Protein 4PYT (pdb70)

Radius of gyration: 19.48 Å; Cα contacts (8 Å, |Δi|>4): 728; chains: 1; bounding box: 51×44×42 Å

Nearest PDB structures (foldseek):
  4pyt-assembly1_A  TM=1.003E+00  e=2.488E-69  unidentified
  1hsk-assembly1_A  TM=9.573E-01  e=1.046E-37  Staphylococcus aureus
  3tx1-assembly1_A  TM=9.695E-01  e=3.949E-35  Listeria monocytogenes
  5jzx-assembly3_E  TM=8.711E-01  e=4.398E-26  Mycobacterium tuberculosis H37Rv
  5jzx-assembly1_C  TM=8.726E-01  e=4.331E-25  Mycobacterium tuberculosis H37Rv

InterPro domains:
  IPR003170 UDP-N-acetylenolpyruvoylglucosamine reductase [MF_00037] (1-303)
  IPR003170 UDP-N-acetylenolpyruvoylglucosamine reductase [PTHR21071] (9-299)
  IPR003170 UDP-N-acetylenolpyruvoylglucosamine reductase [TIGR00179] (22-300)
  IPR006094 FAD linked oxidase, N-terminal [PF01565] (35-164)
  IPR011601 UDP-N-acetylenolpyruvoylglucosamine reductase, C-terminal [PF02873] (200-299)
  IPR016166 FAD-binding domain, PCMH-type [PS51387] (29-196)
  IPR016167 FAD-binding, type PCMH, subdomain 1 [G3DSA:3.30.43.10] (1-88)
  IPR016169 FAD-binding, type PCMH, subdomain 2 [G3DSA:3.30.465.10] (89-216)
  IPR036318 FAD-binding, type PCMH-like superfamily [SSF56176] (7-193)
  IPR036635 UDP-N-acetylenolpyruvoylglucosamine reductase, C-terminal domain superfamily [G3DSA:3.90.78.10] (217-303)
  IPR036635 UDP-N-acetylenolpyruvoylglucosamine reductase, C-terminal domain superfamily [SSF56194] (197-301)

Organism: Bacillus licheniformis (strain ATCC 14580 / DSM 13 / JCM 2505 / CCUG 7422 / NBRC 12200 / NCIMB 9375 / NCTC 10341 / NRRL NRS-1264 / Gibson 46) (NCBI:txid279010)

Sequence (302 aa):
MDKVIQELKDLQVGKVLENEPLANHTTIKIGGPADCLVIPKDIQAVRDTMEVVKNHGVQWRAIGRGSNLLVLDEGIRGVVIKLGAGLDHMEIDGEQVTVGGGYSVVRLSTGISKKGLSGLEFASGIPGSVGGAVYMNAGAHGSDISRILVKALILFEDGTMEWLTNEEMEFSYRTSILQNKRPGICLEAVLQLEQKERDAIVAQMQKNKDYRKETQPVSNPCAGSIFRNPLPDHAGRLVEQAGLKGHRIGGAKVSEMHGNFIVNAGGATAKDVLDLIAFIQKTIKEKYDIDMHTEVEIVGEK

CATH classification: 3.30.43.10 (+2 more: 3.30.465.10, 3.90.78.10)

Foldseek 3Di:
DVVLLVQLVVVCQDDWDAFCFCLVQALLSAAGGERIEDEGLADVSVLSSLVSCLVVVWDEEEFARNQQELYAHHHAYDYYYYYAPSQADWDDDPQKIKGWQRHFLLVCLQVCLQVQWADSLQRNPPGTGNFVQLAQQDGGPPHGQLVWWQWFWWQASVSDIDIAGSVRQVDDHRHTCCVDVGNTTTTMTMTGTHHDDRVVSNVSSVVNVVVCVQAHDDPFGWHPFWWDAPPPHGQFVLQVVLVQAQPFFDQWGRHNRTNRIITRNDPDHSVRVVVVVVVSQVSSCVPPVDRIDTPRDYDHDD

Structure (mmCIF, N/CA/C/O backbone):
data_4PYT
#
_entry.id   4PYT
#
_cell.length_a   106.786
_cell.length_b   106.786
_cell.length_c   201.085
_cell.angle_alpha   90.000
_cell.angle_beta   90.000
_cell.angle_gamma   120.000
#
_symmetry.space_group_name_H-M   'H 3 2'
#
loop_
_entity.id
_entity.type
_entity.pdbx_description
1 polymer 'UDP-N-acetylenolpyruvoylglucosamine reductase'
2 non-polymer 'FLAVIN-ADENINE DINUCLEOTIDE'
3 non-polymer 'MAGNESIUM ION'
4 non-polymer 'CHLORIDE ION'
5 water water
#
loop_
_atom_site.group_PDB
_atom_site.id
_atom_site.type_symbol
_atom_site.label_atom_id
_atom_site.label_alt_id
_atom_site.label_comp_id
_atom_site.label_asym_id
_atom_site.label_entity_id
_atom_site.label_seq_id
_atom_site.pdbx_PDB_ins_code
_atom_site.Cartn_x
_atom_site.Cartn_y
_atom_site.Cartn_z
_atom_site.occupancy
_atom_site.B_iso_or_equiv
_atom_site.auth_seq_id
_atom_site.auth_comp_id
_atom_site.auth_asym_id
_atom_site.auth_atom_id
_atom_site.pdbx_PDB_model_num
ATOM 1 N N . MET A 1 1 ? 9.086 37.221 62.817 1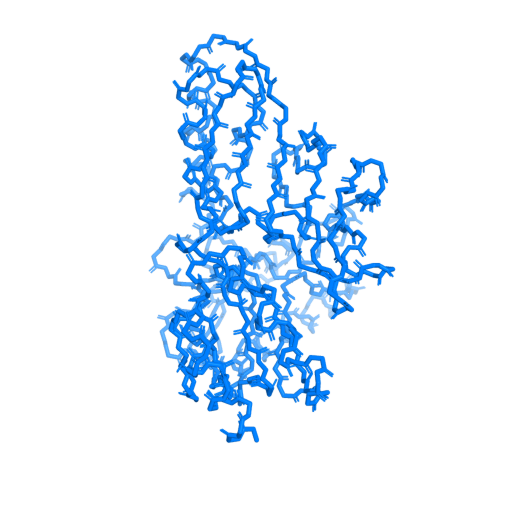.00 62.78 1 MET A N 1
ATOM 2 C CA . MET A 1 1 ? 9.001 38.454 63.586 1.00 61.93 1 MET A CA 1
ATOM 3 C C . MET A 1 1 ? 8.370 39.563 62.758 1.00 64.34 1 MET A C 1
ATOM 4 O O . MET A 1 1 ? 8.044 40.629 63.277 1.00 62.03 1 MET A O 1
ATOM 9 N N . ASP A 1 2 ? 8.205 39.298 61.467 1.00 67.55 2 ASP A N 1
ATOM 10 C CA . ASP A 1 2 ? 7.661 40.273 60.522 1.00 67.26 2 ASP A CA 1
ATOM 11 C C . ASP A 1 2 ? 6.362 40.920 61.010 1.00 63.19 2 ASP A C 1
ATOM 12 O O . ASP A 1 2 ? 6.167 42.126 60.858 1.00 65.33 2 ASP A O 1
ATOM 17 N N . LYS A 1 3 ? 5.492 40.118 61.614 1.00 57.48 3 LYS A N 1
ATOM 18 C CA . LYS A 1 3 ? 4.194 40.604 62.069 1.00 63.25 3 LYS A CA 1
ATOM 19 C C . LYS A 1 3 ? 4.279 41.352 63.394 1.00 63.93 3 LYS A C 1
ATOM 20 O O . LYS A 1 3 ? 3.539 42.317 63.613 1.00 62.62 3 LYS A O 1
ATOM 26 N N . VAL A 1 4 ? 5.166 40.894 64.277 1.00 58.05 4 VAL A N 1
ATOM 27 C CA . VAL A 1 4 ? 5.462 41.627 65.506 1.00 59.57 4 VAL A CA 1
ATOM 28 C C . VAL A 1 4 ? 5.869 43.043 65.131 1.00 57.10 4 VAL A C 1
ATOM 29 O O . VAL A 1 4 ? 5.319 44.021 65.647 1.00 55.18 4 VAL A O 1
ATOM 33 N N . ILE A 1 5 ? 6.825 43.143 64.214 1.00 54.77 5 ILE A N 1
ATOM 34 C CA . ILE A 1 5 ? 7.305 44.434 63.745 1.00 53.51 5 ILE A CA 1
ATOM 35 C C . ILE A 1 5 ? 6.157 45.258 63.168 1.00 57.68 5 ILE A C 1
ATOM 36 O O . ILE A 1 5 ? 6.068 46.468 63.393 1.00 56.73 5 ILE A O 1
ATOM 41 N N . GLN A 1 6 ? 5.256 44.596 62.453 1.00 57.71 6 GLN A N 1
ATOM 42 C CA . GLN A 1 6 ? 4.151 45.312 61.833 1.00 59.10 6 GLN A CA 1
ATOM 43 C C . GLN A 1 6 ? 3.187 45.887 62.867 1.00 55.30 6 GLN A C 1
ATOM 44 O O . GLN A 1 6 ? 2.883 47.079 62.834 1.00 56.27 6 GLN A O 1
ATOM 50 N N . GLU A 1 7 ? 2.723 45.045 63.788 1.00 58.09 7 GLU A N 1
ATOM 51 C CA . GLU A 1 7 ? 1.824 45.490 64.856 1.00 58.47 7 GLU A CA 1
ATOM 52 C C . GLU A 1 7 ? 2.405 46.651 65.660 1.00 53.78 7 GLU A C 1
ATOM 53 O O . GLU A 1 7 ? 1.682 47.572 66.038 1.00 52.98 7 GLU A O 1
ATOM 59 N N . LEU A 1 8 ? 3.710 46.598 65.920 1.00 51.32 8 LEU A N 1
ATOM 60 C CA . LEU A 1 8 ? 4.393 47.656 66.654 1.00 50.81 8 LEU A CA 1
ATOM 61 C C . LEU A 1 8 ? 4.338 48.957 65.870 1.00 53.81 8 LEU A C 1
ATOM 62 O O . LEU A 1 8 ? 4.142 50.036 66.441 1.00 49.45 8 LEU A O 1
ATOM 67 N N . LYS A 1 9 ? 4.512 48.853 64.556 1.00 52.88 9 LYS A N 1
ATOM 68 C CA . LYS A 1 9 ? 4.436 50.027 63.695 1.00 53.12 9 LYS A CA 1
ATOM 69 C C . LYS A 1 9 ? 3.018 50.588 63.671 1.00 52.79 9 LYS A C 1
ATOM 70 O O . LYS A 1 9 ? 2.818 51.804 63.666 1.00 49.40 9 LYS A O 1
ATOM 76 N N . ASP A 1 10 ? 2.038 49.690 63.680 1.00 52.82 10 ASP A N 1
ATOM 77 C CA . ASP A 1 10 ? 0.636 50.085 63.636 1.00 51.53 10 ASP A CA 1
ATOM 78 C C . ASP A 1 10 ? 0.221 50.792 64.919 1.00 54.01 10 ASP A C 1
ATOM 79 O O . ASP A 1 10 ? -0.625 51.687 64.901 1.00 51.09 10 ASP A O 1
ATOM 84 N N . LEU A 1 11 ? 0.827 50.382 66.030 1.00 50.15 11 LEU A N 1
ATOM 85 C CA . LEU A 1 11 ? 0.513 50.939 67.341 1.00 46.48 11 LEU A CA 1
ATOM 86 C C . LEU A 1 11 ? 1.172 52.296 67.583 1.00 46.24 11 LEU A C 1
ATOM 87 O O . LEU A 1 11 ? 0.908 52.944 68.599 1.00 46.64 11 LEU A O 1
ATOM 92 N N . GLN A 1 12 ? 2.012 52.722 66.644 1.00 44.93 12 GLN A N 1
ATOM 93 C CA . GLN A 1 12 ? 2.758 53.968 66.767 1.00 43.88 12 GLN A CA 1
ATOM 94 C C . GLN A 1 12 ? 3.506 54.094 68.102 1.00 44.99 12 GLN A C 1
ATOM 95 O O . GLN A 1 12 ? 3.463 55.135 68.753 1.00 40.90 12 GLN A O 1
ATOM 101 N N . VAL A 1 13 ? 4.212 53.034 68.487 1.00 43.21 13 VAL A N 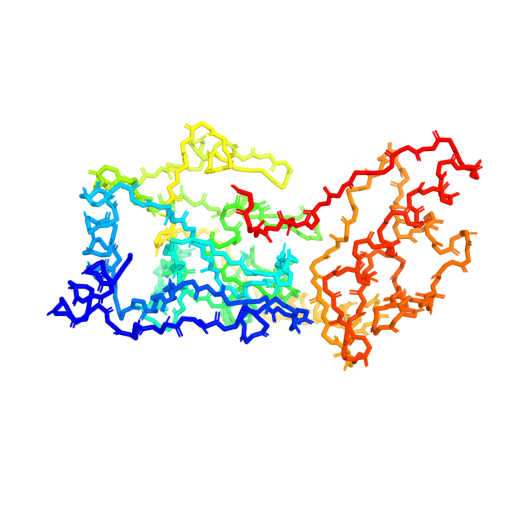1
ATOM 102 C CA . VAL A 1 13 ? 4.912 52.990 69.772 1.00 41.31 13 VAL A CA 1
ATOM 103 C C . VAL A 1 13 ? 6.096 53.966 69.859 1.00 37.75 13 VAL A C 1
ATOM 104 O O . VAL A 1 13 ? 6.590 54.263 70.945 1.00 37.82 13 VAL A O 1
ATOM 108 N N . GLY A 1 14 ? 6.516 54.484 68.708 1.00 41.56 14 GLY A N 1
ATOM 109 C CA . GLY A 1 14 ? 7.706 55.311 68.601 1.00 38.31 14 GLY A CA 1
ATOM 110 C C . GLY A 1 14 ? 8.535 54.756 67.454 1.00 45.29 14 GLY A C 1
ATOM 111 O O . GLY A 1 14 ? 7.976 54.216 66.499 1.00 49.79 14 GLY A O 1
ATOM 112 N N . LYS A 1 15 ? 9.855 54.856 67.536 1.00 38.13 15 LYS A N 1
ATOM 113 C CA . LYS A 1 15 ? 10.695 54.246 66.499 1.00 43.98 15 LYS A CA 1
ATOM 114 C C . LYS A 1 15 ? 10.653 52.719 66.537 1.00 47.00 15 LYS A C 1
ATOM 115 O O . LYS A 1 15 ? 10.727 52.112 67.617 1.00 44.87 15 LYS A O 1
ATOM 121 N N . VAL A 1 16 ? 10.541 52.095 65.366 1.00 46.42 16 VAL A N 1
ATOM 122 C CA . VAL A 1 16 ? 10.564 50.640 65.279 1.00 45.24 16 VAL A CA 1
ATOM 123 C C . VAL A 1 16 ? 11.641 50.214 64.279 1.00 51.81 16 VAL A C 1
ATOM 124 O O . VAL A 1 16 ? 11.377 50.100 63.084 1.00 51.69 16 VAL A O 1
ATOM 128 N N . LEU A 1 17 ? 12.853 49.978 64.783 1.00 50.18 17 LEU A N 1
ATOM 129 C CA . LEU A 1 17 ? 14.031 49.780 63.936 1.00 47.65 17 LEU A CA 1
ATOM 130 C C . LEU A 1 17 ? 14.354 48.307 63.707 1.00 50.06 17 LEU A C 1
ATOM 131 O O . LEU A 1 17 ? 14.692 47.581 64.644 1.00 46.91 17 LEU A O 1
ATOM 136 N N . GLU A 1 18 ? 14.265 47.878 62.450 1.00 48.46 18 GLU A N 1
ATOM 137 C CA . GLU A 1 18 ? 14.537 46.492 62.092 1.00 51.10 18 GLU A CA 1
ATOM 138 C C . GLU A 1 18 ? 16.031 46.270 61.844 1.00 47.68 18 GLU A C 1
ATOM 139 O O . GLU A 1 18 ? 16.728 47.169 61.350 1.00 41.61 18 GLU A O 1
ATOM 145 N N . ASN A 1 19 ? 16.512 45.083 62.219 1.00 50.29 19 ASN A N 1
ATOM 146 C CA . ASN A 1 19 ? 17.934 44.724 62.117 1.00 47.40 19 ASN A CA 1
ATOM 147 C C . ASN A 1 19 ? 18.869 45.840 62.553 1.00 50.79 19 ASN A C 1
ATOM 148 O O . ASN A 1 19 ? 19.790 46.220 61.826 1.00 49.07 19 ASN A O 1
ATOM 153 N N . GLU A 1 20 ? 18.621 46.366 63.745 1.00 43.57 20 GLU A N 1
ATOM 154 C CA . GLU A 1 20 ? 19.355 47.518 64.218 1.00 47.50 20 GLU A CA 1
A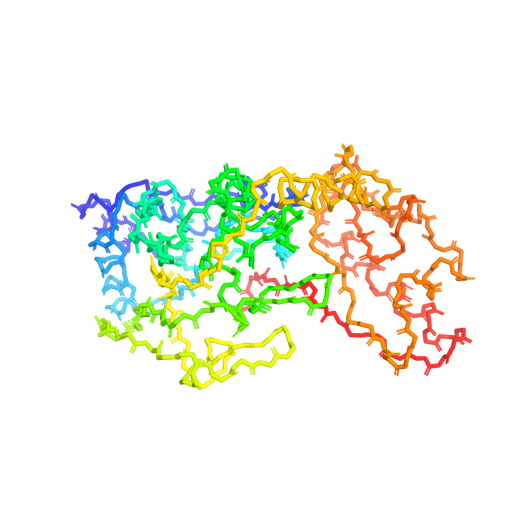TOM 155 C C . GLU A 1 20 ? 20.604 47.094 64.984 1.00 45.26 20 GLU A C 1
ATOM 156 O O . GLU A 1 20 ? 20.512 46.360 65.974 1.00 49.89 20 GLU A O 1
ATOM 162 N N . PRO A 1 21 ? 21.778 47.556 64.525 1.00 48.10 21 PRO A N 1
ATOM 163 C CA . PRO A 1 21 ? 23.069 47.238 65.143 1.00 46.59 21 PRO A CA 1
ATOM 164 C C . PRO A 1 21 ? 23.187 47.770 66.572 1.00 46.09 21 PRO A C 1
ATOM 165 O O . PRO A 1 21 ? 23.094 48.982 66.804 1.00 45.24 21 PRO A O 1
ATOM 169 N N . LEU A 1 22 ? 23.418 46.867 67.519 1.00 45.11 22 LEU A N 1
ATOM 170 C CA . LEU A 1 22 ? 23.569 47.265 68.913 1.00 38.08 22 LEU A CA 1
ATOM 171 C C . LEU A 1 22 ? 24.847 48.059 69.143 1.00 39.12 22 LEU A C 1
ATOM 172 O O . LEU A 1 22 ? 24.990 48.717 70.172 1.00 38.63 22 LEU A O 1
ATOM 177 N N . ALA A 1 23 ? 25.769 48.009 68.178 1.00 37.40 23 ALA A N 1
ATOM 178 C CA . ALA A 1 23 ? 26.922 48.904 68.168 1.00 34.26 23 ALA A CA 1
ATOM 179 C C . ALA A 1 23 ? 26.490 50.377 68.251 1.00 35.49 23 ALA A C 1
ATOM 180 O O . ALA A 1 23 ? 27.196 51.209 68.835 1.00 33.80 23 ALA A O 1
ATOM 182 N N . ASN A 1 24 ? 25.342 50.700 67.660 1.00 38.86 24 ASN A N 1
ATOM 183 C CA . ASN A 1 24 ? 24.779 52.052 67.762 1.00 43.97 24 ASN A CA 1
ATOM 184 C C . ASN A 1 24 ? 24.238 52.384 69.168 1.00 46.08 24 ASN A C 1
ATOM 185 O O . ASN A 1 24 ? 23.960 53.547 69.482 1.00 43.15 24 ASN A O 1
ATOM 190 N N . HIS A 1 25 ? 24.074 51.369 70.010 1.00 40.36 25 HIS A N 1
ATOM 191 C CA . HIS A 1 25 ? 23.359 51.580 71.267 1.00 40.94 25 HIS A CA 1
ATOM 192 C C . HIS A 1 25 ? 24.080 51.085 72.523 1.00 39.68 25 HIS A C 1
ATOM 193 O O . HIS A 1 25 ? 23.446 50.848 73.547 1.00 35.25 25 HIS A O 1
ATOM 200 N N . THR A 1 26 ? 25.401 50.946 72.439 1.00 35.23 26 THR A N 1
ATOM 201 C CA . THR A 1 26 ? 26.219 50.553 73.581 1.00 32.27 26 THR A CA 1
ATOM 202 C C . THR A 1 26 ? 27.377 51.535 73.710 1.00 31.51 26 THR A C 1
ATOM 203 O O . THR A 1 26 ? 27.799 52.130 72.720 1.00 32.97 26 THR A O 1
ATOM 207 N N . THR A 1 27 ? 27.888 51.730 74.921 1.00 26.99 27 THR A N 1
ATOM 208 C CA . THR A 1 27 ? 28.964 52.684 75.110 1.00 31.56 27 THR A CA 1
ATOM 209 C C . THR A 1 27 ? 30.290 52.185 74.524 1.00 38.18 27 THR A C 1
ATOM 210 O O . THR A 1 27 ? 31.155 52.989 74.182 1.00 30.05 27 THR A O 1
ATOM 214 N N . ILE A 1 28 ? 30.444 50.868 74.402 1.00 34.86 28 ILE A N 1
ATOM 215 C CA . ILE A 1 28 ? 31.674 50.309 73.830 1.00 34.70 28 ILE A CA 1
ATOM 216 C C . ILE A 1 28 ? 31.565 50.267 72.305 1.00 36.13 28 ILE A C 1
ATOM 217 O O . ILE A 1 28 ? 32.544 49.971 71.598 1.00 36.02 28 ILE A O 1
ATOM 222 N N . LYS A 1 29 ? 30.374 50.608 71.811 1.00 33.30 29 LYS A N 1
ATOM 223 C CA . LYS A 1 29 ? 30.074 50.643 70.380 1.00 35.01 29 LYS A CA 1
ATOM 224 C C . LYS A 1 29 ? 30.439 49.340 69.684 1.00 40.80 29 LYS A C 1
ATOM 225 O O . LYS A 1 29 ? 31.151 49.333 68.680 1.00 39.01 29 LYS A O 1
ATOM 231 N N . ILE A 1 30 ? 29.946 48.240 70.245 1.00 35.26 30 ILE A N 1
ATOM 232 C CA . ILE A 1 30 ? 30.114 46.914 69.672 1.00 34.19 30 ILE A CA 1
ATOM 233 C C . ILE A 1 30 ? 28.741 46.283 69.674 1.00 34.99 30 ILE A C 1
ATOM 234 O O . ILE A 1 30 ? 27.920 46.604 70.537 1.00 35.52 30 ILE A O 1
ATOM 239 N N . GLY A 1 31 ? 28.472 45.407 68.714 1.00 30.21 31 GLY A N 1
ATOM 240 C CA . GLY A 1 31 ? 27.274 44.595 68.767 1.00 32.97 31 GLY A CA 1
ATOM 241 C C . GLY A 1 31 ? 26.540 44.500 67.448 1.00 40.31 31 GLY A C 1
ATOM 242 O O . GLY A 1 31 ? 26.443 45.477 66.700 1.00 41.56 31 GLY A O 1
ATOM 243 N N . GLY A 1 32 ? 26.008 43.316 67.171 1.00 34.75 32 GLY A N 1
ATOM 244 C CA . GLY A 1 32 ? 25.276 43.067 65.949 1.00 40.16 32 GLY A CA 1
ATOM 245 C C . GLY A 1 32 ? 23.848 43.571 65.994 1.00 47.64 32 GLY A C 1
ATOM 246 O O . GLY A 1 32 ? 23.497 44.400 66.838 1.00 45.67 32 GLY A O 1
ATOM 247 N N . PRO A 1 33 ? 23.008 43.068 65.082 1.00 48.37 33 PRO A N 1
ATOM 248 C CA . PRO A 1 33 ? 21.657 43.606 64.913 1.00 47.65 33 PRO A CA 1
ATOM 249 C C . PRO A 1 33 ? 20.630 43.026 65.879 1.00 44.11 33 PRO A C 1
ATOM 250 O O . PRO A 1 33 ? 20.597 41.820 66.108 1.00 42.33 33 PRO A O 1
ATOM 254 N N . ALA A 1 34 ? 19.790 43.895 66.436 1.00 45.81 34 ALA A N 1
ATOM 255 C CA . ALA A 1 34 ? 18.577 43.437 67.093 1.00 44.24 34 ALA A CA 1
ATOM 256 C C . ALA A 1 34 ? 17.574 43.269 65.978 1.00 44.85 34 ALA A C 1
ATOM 257 O O . ALA A 1 34 ? 17.498 44.123 65.096 1.00 47.61 34 ALA A O 1
ATOM 259 N N . ASP A 1 35 ? 16.820 42.177 66.017 1.00 43.12 35 ASP A N 1
ATOM 260 C CA . ASP A 1 35 ? 15.749 41.937 65.061 1.00 42.07 35 ASP A CA 1
ATOM 261 C C . ASP A 1 35 ? 14.862 43.168 65.011 1.00 49.38 35 ASP A C 1
ATOM 262 O O . ASP A 1 35 ? 14.688 43.786 63.962 1.00 50.17 35 ASP A O 1
ATOM 267 N N . CYS A 1 36 ? 14.332 43.538 66.170 1.00 51.00 36 CYS A N 1
ATOM 268 C CA . CYS A 1 36 ? 13.524 44.741 66.292 1.00 48.34 36 CYS A CA 1
ATOM 269 C C . CYS A 1 36 ? 13.926 45.526 67.534 1.00 44.94 36 CYS A C 1
ATOM 270 O O . CYS A 1 36 ? 13.767 45.038 68.654 1.00 42.79 36 CYS A O 1
ATOM 273 N N . LEU A 1 37 ? 14.471 46.722 67.324 1.00 43.99 37 LEU A N 1
ATOM 274 C CA . LEU A 1 37 ? 14.703 47.670 68.405 1.00 41.47 37 LEU A CA 1
ATOM 275 C C . LEU A 1 37 ? 13.598 48.721 68.440 1.00 43.02 37 LEU A C 1
ATOM 276 O O . LEU A 1 37 ? 13.467 49.524 67.514 1.00 40.06 37 LEU A O 1
ATOM 281 N N . VAL A 1 38 ? 12.823 48.720 69.520 1.00 39.96 38 VAL A N 1
ATOM 282 C CA . VAL A 1 38 ? 11.779 49.718 69.740 1.00 37.59 38 VAL A CA 1
ATOM 283 C C . VAL A 1 38 ? 12.279 50.823 70.669 1.00 39.98 38 VAL A C 1
ATOM 284 O O . VAL A 1 38 ? 12.872 50.547 71.720 1.00 38.13 38 VAL A O 1
ATOM 288 N N . ILE A 1 39 ? 12.056 52.073 70.279 1.00 38.43 39 ILE A N 1
ATOM 289 C CA . ILE A 1 39 ? 12.348 53.203 71.145 1.00 34.95 39 ILE A CA 1
ATOM 290 C C . ILE A 1 39 ? 11.031 53.898 71.512 1.00 40.66 39 ILE A C 1
ATOM 291 O O . ILE A 1 39 ? 10.601 54.831 70.825 1.00 36.94 39 ILE A O 1
ATOM 296 N N . PRO A 1 40 ? 10.379 53.429 72.593 1.00 41.07 40 PRO A N 1
ATOM 297 C CA . PRO A 1 40 ? 9.049 53.904 73.007 1.00 34.60 40 PRO A CA 1
ATOM 298 C C . PRO A 1 40 ? 9.002 55.408 73.266 1.00 32.73 40 PRO A C 1
ATOM 299 O O . PRO A 1 40 ? 9.912 55.977 73.876 1.00 34.68 40 PRO A O 1
ATOM 303 N N . LYS A 1 41 ? 7.932 56.034 72.783 1.00 31.78 41 LYS A N 1
ATOM 304 C CA . LYS A 1 41 ? 7.757 57.474 72.881 1.00 34.83 41 LYS A CA 1
ATOM 305 C C . LYS A 1 41 ? 7.217 57.896 74.246 1.00 33.89 41 LYS A C 1
ATOM 306 O O . LYS A 1 41 ? 7.336 59.058 74.629 1.00 32.31 41 LYS A O 1
ATOM 312 N N . ASP A 1 42 ? 6.626 56.948 74.969 1.00 29.46 42 ASP A N 1
ATOM 313 C CA . ASP A 1 42 ? 6.112 57.202 76.317 1.00 32.49 42 ASP A CA 1
ATOM 314 C C . ASP A 1 42 ? 5.841 55.893 77.065 1.00 28.92 42 ASP A C 1
ATOM 315 O O . ASP A 1 42 ? 6.063 54.805 76.532 1.00 33.33 42 ASP A O 1
ATOM 320 N N . ILE A 1 43 ? 5.359 56.002 78.297 1.00 33.45 43 ILE A N 1
ATOM 321 C CA . ILE A 1 43 ? 5.060 54.825 79.108 1.00 30.77 43 ILE A CA 1
ATOM 322 C C . ILE A 1 43 ? 3.989 53.925 78.492 1.00 32.85 43 ILE A C 1
ATOM 323 O O . ILE A 1 43 ? 4.136 52.708 78.490 1.00 28.77 43 ILE A O 1
ATOM 328 N N . GLN A 1 44 ? 2.919 54.506 77.948 1.00 30.17 44 GLN A N 1
ATOM 329 C CA . GLN A 1 44 ? 1.891 53.684 77.307 1.00 35.46 44 GLN A CA 1
ATOM 330 C C . GLN A 1 44 ? 2.479 52.854 76.167 1.00 32.26 44 GLN A C 1
ATOM 331 O O . GLN A 1 44 ? 2.095 51.700 75.966 1.00 33.89 44 GLN A O 1
ATOM 337 N N . ALA A 1 45 ? 3.407 53.457 75.426 1.00 32.27 45 ALA A N 1
ATOM 338 C CA . ALA A 1 45 ? 4.062 52.786 74.311 1.00 34.11 45 ALA A CA 1
ATOM 339 C C . ALA A 1 45 ? 4.831 51.560 74.805 1.00 31.93 45 ALA A C 1
ATOM 340 O O . ALA A 1 45 ? 4.882 50.531 74.127 1.00 32.83 45 ALA A O 1
ATOM 342 N N . VAL A 1 46 ? 5.418 51.658 75.995 1.00 29.81 46 VAL A N 1
ATOM 343 C CA . VAL A 1 46 ? 6.101 50.498 76.566 1.00 28.63 46 VAL A CA 1
ATOM 344 C C . VAL A 1 46 ? 5.103 49.390 76.887 1.00 31.10 46 VAL A C 1
ATOM 345 O O . VAL A 1 46 ? 5.376 48.215 76.642 1.00 28.84 46 VAL A O 1
ATOM 349 N N . ARG A 1 47 ? 3.940 49.755 77.431 1.00 28.54 47 ARG A N 1
ATOM 350 C CA . ARG A 1 47 ? 2.908 48.755 77.718 1.00 31.67 47 ARG A CA 1
ATOM 351 C C . ARG A 1 47 ? 2.410 48.112 76.423 1.00 32.55 47 ARG A C 1
ATOM 352 O O . ARG A 1 47 ? 2.189 46.898 76.371 1.00 33.96 47 ARG A O 1
ATOM 360 N N . ASP A 1 48 ? 2.189 48.941 75.403 1.00 32.75 48 ASP A N 1
ATOM 361 C CA . ASP A 1 48 ? 1.728 48.455 74.100 1.00 34.52 48 ASP A CA 1
ATOM 362 C C . ASP A 1 48 ? 2.730 47.474 73.509 1.00 35.41 48 ASP A C 1
ATOM 363 O O . ASP A 1 48 ? 2.349 46.448 72.946 1.00 36.03 48 ASP A O 1
ATOM 368 N N . THR A 1 49 ? 4.011 47.799 73.646 1.00 31.81 49 THR A N 1
ATOM 369 C CA . THR A 1 49 ? 5.082 46.942 73.144 1.00 36.47 49 THR A CA 1
ATOM 370 C C . THR A 1 49 ? 5.099 45.611 73.876 1.00 38.49 49 THR A C 1
ATOM 371 O O . THR A 1 49 ? 5.140 44.548 73.251 1.00 36.09 49 THR A O 1
ATOM 375 N N . MET A 1 50 ? 5.047 45.660 75.204 1.00 35.39 50 MET A N 1
ATOM 376 C CA . MET A 1 50 ? 5.093 44.426 75.978 1.00 36.23 50 MET A CA 1
ATOM 377 C C . MET A 1 50 ? 3.893 43.522 75.723 1.00 39.97 50 MET A C 1
ATOM 378 O O . MET A 1 50 ? 4.018 42.304 75.787 1.00 38.46 50 MET A O 1
ATOM 383 N N . GLU A 1 51 ? 2.742 44.110 75.417 1.00 39.62 51 GLU A N 1
ATOM 384 C CA . GLU A 1 51 ? 1.556 43.307 75.135 1.00 44.42 51 GLU A CA 1
ATOM 385 C C . GLU A 1 51 ? 1.701 42.567 73.793 1.00 43.08 51 GLU A C 1
ATOM 386 O O . GLU A 1 51 ? 1.294 41.413 73.676 1.00 45.80 51 GLU A O 1
ATOM 392 N N . VAL A 1 52 ? 2.297 43.220 72.798 1.00 38.44 52 VAL A N 1
ATOM 393 C CA . VAL A 1 52 ? 2.603 42.546 71.536 1.00 45.12 52 VAL A CA 1
ATOM 394 C C . VAL A 1 52 ? 3.567 41.384 71.770 1.00 45.41 52 VAL A C 1
ATOM 395 O O . VAL A 1 52 ? 3.376 40.282 71.244 1.00 44.94 52 VAL A O 1
ATOM 399 N N . VAL A 1 53 ? 4.599 41.642 72.568 1.00 41.97 53 VAL A N 1
ATOM 400 C CA . VAL A 1 53 ? 5.587 40.629 72.915 1.00 44.10 53 VAL A CA 1
ATOM 401 C C . VAL A 1 53 ? 4.930 39.432 73.589 1.00 42.19 53 VAL A C 1
ATOM 402 O O . VAL A 1 53 ? 5.214 38.286 73.253 1.00 44.94 53 VAL A O 1
ATOM 406 N N . LYS A 1 54 ? 4.045 39.714 74.538 1.00 40.50 54 LYS A N 1
ATOM 407 C CA . LYS A 1 54 ? 3.348 38.680 75.285 1.00 45.38 54 LYS A CA 1
ATOM 408 C C . LYS A 1 54 ? 2.508 37.824 74.345 1.00 49.10 54 LYS A C 1
ATOM 409 O O . LYS A 1 54 ? 2.520 36.595 74.440 1.00 53.02 54 LYS A O 1
ATOM 415 N N . ASN A 1 55 ? 1.786 38.479 73.439 1.00 48.63 55 ASN A N 1
ATOM 416 C CA . ASN A 1 55 ? 0.930 37.781 72.477 1.00 53.47 55 ASN A CA 1
ATOM 417 C C . ASN A 1 55 ? 1.678 36.820 71.551 1.00 53.87 55 ASN A C 1
ATOM 418 O O . ASN A 1 55 ? 1.326 35.646 71.453 1.00 55.61 55 ASN A O 1
ATOM 423 N N . HIS A 1 56 ? 2.704 37.326 70.875 1.00 51.41 56 HIS A N 1
ATOM 424 C CA . HIS A 1 56 ? 3.496 36.514 69.962 1.00 50.06 56 HIS A CA 1
ATOM 425 C C . HIS A 1 56 ? 4.536 35.634 70.657 1.00 54.74 56 HIS A C 1
ATOM 426 O O . HIS A 1 56 ? 5.262 34.882 69.992 1.00 52.59 56 HIS A O 1
ATOM 433 N N . GLY A 1 57 ? 4.607 35.728 71.983 1.00 53.44 57 GLY A N 1
ATOM 434 C CA . GLY A 1 57 ? 5.529 34.924 72.767 1.00 51.11 57 GLY A CA 1
ATOM 435 C C . GLY A 1 57 ? 6.981 35.009 72.328 1.00 50.34 57 GLY A C 1
ATOM 436 O O . GLY A 1 57 ? 7.715 34.029 72.425 1.00 52.96 57 GLY A O 1
ATOM 437 N N . VAL A 1 58 ? 7.397 36.170 71.828 1.00 50.18 58 VAL A N 1
ATOM 438 C CA . VAL A 1 58 ? 8.795 36.364 71.445 1.00 48.38 58 VAL A CA 1
ATOM 439 C C . VAL A 1 58 ? 9.636 36.847 72.626 1.00 51.84 58 VAL A C 1
ATOM 440 O O . VAL A 1 58 ? 9.112 37.160 73.700 1.00 46.65 58 VAL A O 1
ATOM 444 N N . GLN A 1 59 ? 10.945 36.910 72.412 1.00 48.06 59 GLN A N 1
ATOM 445 C CA . GLN A 1 59 ? 11.872 37.344 73.451 1.00 48.08 59 GLN A CA 1
ATOM 446 C C . GLN A 1 59 ? 11.929 38.856 73.590 1.00 43.50 59 GLN A C 1
ATOM 447 O O . GLN A 1 59 ? 11.732 39.584 72.612 1.00 43.98 59 GLN A O 1
ATOM 453 N N . TRP A 1 60 ? 12.194 39.336 74.801 1.00 40.59 60 TRP A N 1
ATOM 454 C CA . TRP A 1 60 ? 12.362 40.774 74.986 1.00 37.24 60 TRP A CA 1
ATOM 455 C C . TRP A 1 60 ? 13.555 41.072 75.880 1.00 32.43 60 TRP A C 1
ATOM 456 O O . TRP A 1 60 ? 13.897 40.287 76.759 1.00 36.60 60 TRP A O 1
ATOM 467 N N . ARG A 1 61 ? 14.182 42.213 75.649 1.00 33.74 61 ARG A N 1
ATOM 468 C CA . ARG A 1 61 ? 15.162 42.740 76.584 1.00 31.71 61 ARG A CA 1
ATOM 469 C C . ARG A 1 61 ? 15.054 44.259 76.643 1.00 34.08 61 ARG A C 1
ATOM 470 O O . ARG A 1 61 ? 15.000 44.916 75.605 1.00 36.40 61 ARG A O 1
ATOM 478 N N . ALA A 1 62 ? 15.024 44.810 77.853 1.00 31.46 62 ALA A N 1
ATOM 479 C CA . ALA A 1 62 ? 15.070 46.255 78.031 1.00 30.20 62 ALA A CA 1
ATOM 480 C C . ALA A 1 62 ? 16.511 46.723 78.179 1.00 30.80 62 ALA A C 1
ATOM 481 O O . ALA A 1 62 ? 17.296 46.101 78.883 1.00 31.29 62 ALA A O 1
ATOM 483 N N . ILE A 1 63 ? 16.866 47.800 77.485 1.00 26.73 63 ILE A N 1
ATOM 484 C CA . ILE A 1 63 ? 18.162 48.448 77.667 1.00 25.67 63 ILE A CA 1
ATOM 485 C C . ILE A 1 63 ? 17.984 49.942 77.895 1.00 26.07 63 ILE A C 1
ATOM 486 O O . ILE A 1 63 ? 16.937 50.501 77.573 1.00 28.62 63 ILE A O 1
ATOM 491 N N . GLY A 1 64 ? 19.007 50.577 78.459 1.00 23.72 64 GLY A N 1
ATOM 492 C CA . GLY A 1 64 ? 19.054 52.022 78.582 1.00 24.60 64 GLY A CA 1
ATOM 493 C C . GLY A 1 64 ? 20.142 52.530 77.647 1.00 26.23 64 GLY A C 1
ATOM 494 O O . GLY A 1 64 ? 19.974 52.500 76.431 1.00 27.54 64 GLY A O 1
ATOM 495 N N . ARG A 1 65 ? 21.260 52.963 78.219 1.00 25.38 65 ARG A N 1
ATOM 496 C CA . ARG A 1 65 ? 22.384 53.467 77.440 1.00 25.74 65 ARG A CA 1
ATOM 497 C C . ARG A 1 65 ? 23.332 52.365 76.930 1.00 28.67 65 ARG A C 1
ATOM 498 O O . ARG A 1 65 ? 24.308 52.664 76.233 1.00 30.91 65 ARG A O 1
ATOM 506 N N . GLY A 1 66 ? 23.059 51.107 77.268 1.00 31.03 66 GLY A N 1
ATOM 507 C CA . GLY A 1 66 ? 23.957 50.015 76.905 1.00 26.42 66 GLY A CA 1
ATOM 508 C C . GLY A 1 66 ? 25.365 50.200 77.446 1.00 28.56 66 GLY A C 1
ATOM 509 O O . GLY A 1 66 ? 26.355 49.841 76.794 1.00 31.25 66 GLY A O 1
ATOM 510 N N . SER A 1 67 ? 25.468 50.755 78.647 1.00 22.39 67 SER A N 1
ATOM 511 C CA . SER A 1 67 ? 26.772 51.060 79.231 1.00 27.45 67 SER A CA 1
ATOM 512 C C . SER A 1 67 ? 27.397 49.903 80.024 1.00 29.33 67 SER A C 1
ATOM 513 O O . SER A 1 67 ? 28.538 50.021 80.483 1.00 28.28 67 SER A O 1
ATOM 516 N N . ASN A 1 68 ? 26.657 48.807 80.196 1.00 27.46 68 ASN A N 1
ATOM 517 C CA . ASN A 1 68 ? 27.237 47.603 80.804 1.00 30.46 68 ASN A CA 1
ATOM 518 C C . ASN A 1 68 ? 27.073 46.365 79.937 1.00 27.83 68 ASN A C 1
ATOM 519 O O . ASN A 1 68 ? 27.072 45.239 80.438 1.00 31.52 68 ASN A O 1
ATOM 524 N N . LEU A 1 69 ? 26.927 46.568 78.634 1.00 24.99 69 LEU A N 1
ATOM 525 C CA . LEU A 1 69 ? 26.621 45.465 77.743 1.00 23.97 69 LEU A CA 1
ATOM 526 C C . LEU A 1 69 ? 27.745 45.201 76.756 1.00 34.39 69 LEU A C 1
ATOM 527 O O . LEU A 1 69 ? 28.263 46.130 76.133 1.00 29.72 69 LEU A O 1
ATOM 532 N N . LEU A 1 70 ? 28.125 43.936 76.621 1.00 28.74 70 LEU A N 1
ATOM 533 C CA . LEU A 1 70 ? 28.905 43.516 75.467 1.00 28.48 70 LEU A CA 1
ATOM 534 C C . LEU A 1 70 ? 27.954 42.685 74.647 1.00 29.44 70 LEU A C 1
ATOM 535 O O . LEU A 1 70 ? 27.641 41.557 75.018 1.00 31.31 70 LEU A O 1
ATOM 540 N N . VAL A 1 71 ? 27.447 43.251 73.558 1.00 27.98 71 VAL A N 1
ATOM 541 C CA . VAL A 1 71 ? 26.525 42.506 72.711 1.00 30.89 71 VAL A CA 1
ATOM 542 C C . VAL A 1 71 ? 27.324 41.751 71.662 1.00 31.36 71 VAL A C 1
ATOM 543 O O . VAL A 1 71 ? 28.201 42.317 71.006 1.00 32.36 71 VAL A O 1
ATOM 547 N N . LEU A 1 72 ? 27.010 40.476 71.511 1.00 32.82 72 LEU A N 1
ATOM 548 C CA . LEU A 1 72 ? 27.746 39.624 70.604 1.00 40.53 72 LEU A CA 1
ATOM 549 C C . LEU A 1 72 ? 27.522 40.063 69.165 1.00 43.35 72 LEU A C 1
ATOM 550 O O . LEU A 1 72 ? 26.569 40.791 68.865 1.00 37.49 72 LEU A O 1
ATOM 555 N N . ASP A 1 73 ? 28.412 39.617 68.283 1.00 45.21 73 ASP A N 1
ATOM 556 C CA . ASP A 1 73 ? 28.477 40.113 66.911 1.00 44.23 73 ASP A CA 1
ATOM 557 C C . ASP A 1 73 ? 27.262 39.733 66.064 1.00 41.58 73 ASP A C 1
ATOM 558 O O . ASP A 1 73 ? 26.988 40.376 65.052 1.00 49.35 73 ASP A O 1
ATOM 563 N N . GLU A 1 74 ? 26.526 38.705 66.480 1.00 44.04 74 GLU A N 1
ATOM 564 C CA . GLU A 1 74 ? 25.305 38.326 65.775 1.00 45.57 74 GLU A CA 1
ATOM 565 C C . GLU A 1 74 ? 24.031 38.914 66.412 1.00 49.45 74 GLU A C 1
ATOM 566 O O . GLU A 1 74 ? 22.918 38.497 66.085 1.00 45.13 74 GLU A O 1
ATOM 572 N N . GLY A 1 75 ? 24.206 39.872 67.323 1.00 46.68 75 GLY A N 1
ATOM 573 C CA . GLY A 1 75 ? 23.091 40.642 67.858 1.00 42.24 75 GLY A CA 1
ATOM 574 C C . GLY A 1 75 ? 22.111 39.884 68.727 1.00 47.19 75 GLY A C 1
ATOM 575 O O . GLY A 1 75 ? 22.445 38.840 69.299 1.00 43.29 75 GLY A O 1
ATOM 576 N N . ILE A 1 76 ? 20.891 40.418 68.821 1.00 43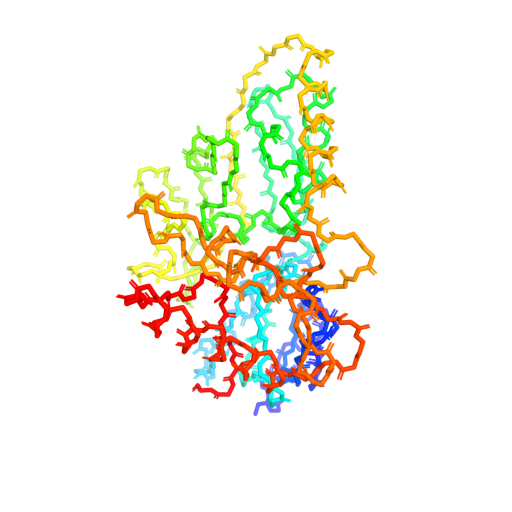.90 76 ILE A N 1
ATOM 577 C CA . ILE A 1 76 ? 19.878 39.911 69.743 1.00 43.85 76 ILE A CA 1
ATOM 578 C C . ILE A 1 76 ? 18.596 39.529 69.014 1.00 43.51 76 ILE A C 1
ATOM 579 O O . ILE A 1 76 ? 18.093 40.290 68.184 1.00 42.46 76 ILE A O 1
ATOM 584 N N . ARG A 1 77 ? 18.057 38.357 69.331 1.00 39.39 77 ARG A N 1
ATOM 585 C CA . ARG A 1 77 ? 16.796 37.934 68.733 1.00 41.78 77 ARG A CA 1
ATOM 586 C C . ARG A 1 77 ? 15.582 38.471 69.488 1.00 45.83 77 ARG A C 1
ATOM 587 O O . ARG A 1 77 ? 15.643 38.696 70.701 1.00 45.77 77 ARG A O 1
ATOM 595 N N . GLY A 1 78 ? 14.481 38.681 68.772 1.00 45.54 78 GLY A N 1
ATOM 596 C CA . GLY A 1 78 ? 13.274 39.203 69.392 1.00 44.16 78 GLY A CA 1
ATOM 597 C C . GLY A 1 78 ? 13.223 40.720 69.449 1.00 45.18 78 GLY A C 1
ATOM 598 O O . GLY A 1 78 ? 13.692 41.412 68.534 1.00 40.92 78 GLY A O 1
ATOM 599 N N . VAL A 1 79 ? 12.658 41.239 70.539 1.00 45.14 79 VAL A N 1
ATOM 600 C CA . VAL A 1 79 ? 12.441 42.673 70.699 1.00 38.92 79 VAL A CA 1
ATOM 601 C C . VAL A 1 79 ? 13.411 43.263 71.709 1.00 35.84 79 VAL A C 1
ATOM 602 O O . VAL A 1 79 ? 13.601 42.707 72.788 1.00 37.05 79 VAL A O 1
ATOM 606 N N . VAL A 1 80 ? 14.044 44.372 71.347 1.00 32.47 80 VAL A N 1
ATOM 607 C CA . VAL A 1 80 ? 14.856 45.132 72.289 1.00 34.48 80 VAL A CA 1
ATOM 608 C C . VAL A 1 80 ? 14.168 46.473 72.549 1.00 35.24 80 VAL A C 1
ATOM 609 O O . VAL A 1 80 ? 13.894 47.235 71.616 1.00 36.03 80 VAL A O 1
ATOM 613 N N . ILE A 1 81 ? 13.879 46.751 73.814 1.00 30.72 81 ILE A N 1
ATOM 614 C CA . ILE A 1 81 ? 13.250 48.015 74.185 1.00 31.10 81 ILE A CA 1
ATOM 615 C C . ILE A 1 81 ? 14.261 48.949 74.821 1.00 31.67 81 ILE A C 1
ATOM 616 O O . ILE A 1 81 ? 14.771 48.671 75.903 1.00 31.63 81 ILE A O 1
ATOM 621 N N . LYS A 1 82 ? 14.560 50.048 74.131 1.00 29.11 82 LYS A N 1
ATOM 622 C CA . LYS A 1 82 ? 15.455 51.068 74.640 1.00 29.92 82 LYS A CA 1
ATOM 623 C C . LYS A 1 82 ? 14.668 52.164 75.332 1.00 33.19 82 LYS A C 1
ATOM 624 O O . LYS A 1 82 ? 13.863 52.852 74.707 1.00 38.08 82 LYS A O 1
ATOM 630 N N . LEU A 1 83 ? 14.906 52.320 76.626 1.00 29.57 83 LEU A N 1
ATOM 631 C CA . LEU A 1 83 ? 14.276 53.383 77.381 1.00 32.44 83 LEU A CA 1
ATOM 632 C C . LEU A 1 83 ? 15.198 54.577 77.341 1.00 31.40 83 LEU A C 1
ATOM 633 O O . LEU A 1 83 ? 16.324 54.520 77.830 1.00 30.28 83 LEU A O 1
ATOM 638 N N . GLY A 1 84 ? 14.721 55.662 76.747 1.00 30.08 84 GLY A N 1
ATOM 639 C CA . GLY A 1 84 ? 15.545 56.836 76.573 1.00 30.22 84 GLY A CA 1
ATOM 640 C C . GLY A 1 84 ? 14.711 58.097 76.595 1.00 33.63 84 GLY A C 1
ATOM 641 O O . GLY A 1 84 ? 14.071 58.404 77.601 1.00 28.03 84 GLY A O 1
ATOM 642 N N . ALA A 1 85 ? 14.703 58.817 75.479 1.00 34.13 85 ALA A N 1
ATOM 643 C CA . ALA A 1 85 ? 14.056 60.131 75.413 1.00 33.81 85 ALA A CA 1
ATOM 644 C C . ALA A 1 85 ? 12.548 60.096 75.663 1.00 34.70 85 ALA A C 1
ATOM 645 O O . ALA A 1 85 ? 11.973 61.055 76.177 1.00 34.62 85 ALA A O 1
ATOM 647 N N . GLY A 1 86 ? 11.905 58.998 75.289 1.00 30.71 86 GLY A N 1
ATOM 648 C CA . GLY A 1 86 ? 10.483 58.855 75.516 1.00 35.02 86 GLY A CA 1
ATOM 649 C C . GLY A 1 86 ? 10.119 58.743 76.985 1.00 35.55 86 GLY A C 1
ATOM 650 O O . GLY A 1 86 ? 8.963 58.936 77.364 1.00 33.13 86 GLY A O 1
ATOM 651 N N . LEU A 1 87 ? 11.105 58.433 77.821 1.00 30.99 87 LEU A N 1
ATOM 652 C CA . LEU A 1 87 ? 10.847 58.202 79.237 1.00 28.64 87 LEU A CA 1
ATOM 653 C C . LEU A 1 87 ? 11.800 59.014 80.094 1.00 27.45 87 LEU A C 1
ATOM 654 O O . LEU A 1 87 ? 12.383 58.503 81.057 1.00 25.77 87 LEU A O 1
ATOM 659 N N . ASP A 1 88 ? 11.948 60.291 79.746 1.00 28.69 88 ASP A N 1
ATOM 660 C CA . ASP A 1 88 ? 12.901 61.151 80.430 1.00 26.06 88 ASP A CA 1
ATOM 661 C C . ASP A 1 88 ? 12.244 62.236 81.291 1.00 27.38 88 ASP A C 1
ATOM 662 O O . ASP A 1 88 ? 12.831 63.285 81.544 1.00 25.68 88 ASP A O 1
ATOM 667 N N . HIS A 1 89 ? 11.030 61.972 81.746 1.00 26.31 89 HIS A N 1
ATOM 668 C CA . HIS A 1 89 ? 10.391 62.897 82.670 1.00 27.81 89 HIS A CA 1
ATOM 669 C C . HIS A 1 89 ? 11.191 63.018 83.961 1.00 31.03 89 HIS A C 1
ATOM 670 O O . HIS A 1 89 ? 11.846 62.065 84.392 1.00 28.68 89 HIS A O 1
ATOM 677 N N . MET A 1 90 ? 11.162 64.198 84.565 1.00 26.07 90 MET A N 1
ATOM 678 C CA . MET A 1 90 ? 11.862 64.399 85.821 1.00 24.50 90 MET A CA 1
ATOM 679 C C . MET A 1 90 ? 11.269 65.606 86.526 1.00 29.59 90 MET A C 1
ATOM 680 O O . MET A 1 90 ? 11.244 66.697 85.962 1.00 27.20 90 MET A O 1
ATOM 685 N N . GLU A 1 91 ? 10.814 65.394 87.758 1.00 19.81 91 GLU A N 1
ATOM 686 C CA . GLU A 1 91 ? 10.198 66.429 88.595 1.00 26.38 91 GLU A CA 1
ATOM 687 C C . GLU A 1 91 ? 10.783 66.358 89.989 1.00 25.23 91 GLU A C 1
ATOM 688 O O . GLU A 1 91 ? 10.923 65.268 90.547 1.00 26.86 91 GLU A O 1
ATOM 694 N N . ILE A 1 92 ? 11.050 67.514 90.579 1.00 21.71 92 ILE A N 1
ATOM 695 C CA . ILE A 1 92 ? 11.490 67.610 91.963 1.00 23.40 92 ILE A CA 1
ATOM 696 C C . I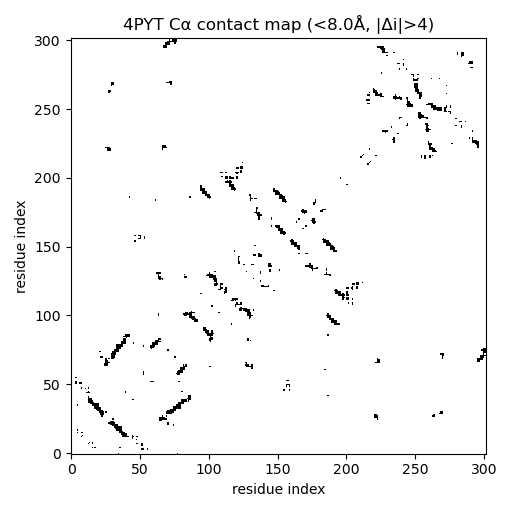LE A 1 92 ? 10.343 68.119 92.832 1.00 26.96 92 ILE A C 1
ATOM 697 O O . ILE A 1 92 ? 9.705 69.114 92.482 1.00 23.26 92 ILE A O 1
ATOM 702 N N . ASP A 1 93 ? 10.069 67.438 93.946 1.00 24.64 93 ASP A N 1
ATOM 703 C CA . ASP A 1 93 ? 9.119 67.934 94.942 1.00 24.74 93 ASP A CA 1
ATOM 704 C C . ASP A 1 93 ? 9.755 67.903 96.339 1.00 28.46 93 ASP A C 1
ATOM 705 O O . ASP A 1 93 ? 9.714 66.883 97.027 1.00 27.88 93 ASP A O 1
ATOM 710 N N . GLY A 1 94 ? 10.349 69.021 96.750 1.00 24.96 94 GLY A N 1
ATOM 711 C CA . GLY A 1 94 ? 11.053 69.090 98.022 1.00 28.83 94 GLY A CA 1
ATOM 712 C C . GLY A 1 94 ? 12.333 68.275 97.954 1.00 28.31 94 GLY A C 1
ATOM 713 O O . GLY A 1 94 ? 13.233 68.586 97.161 1.00 27.11 94 GLY A O 1
ATOM 714 N N . GLU A 1 95 ? 12.411 67.214 98.758 1.00 26.48 95 GLU A N 1
ATOM 715 C CA . GLU A 1 95 ? 13.602 66.366 98.745 1.00 30.06 95 GLU A CA 1
ATOM 716 C C . GLU A 1 95 ? 13.394 65.099 97.925 1.00 28.03 95 GLU A C 1
ATOM 717 O O . GLU A 1 95 ? 14.265 64.225 97.881 1.00 30.97 95 GLU A O 1
ATOM 723 N N . GLN A 1 96 ? 12.251 65.011 97.251 1.00 27.12 96 GLN A N 1
ATOM 724 C CA . GLN A 1 96 ? 11.957 63.838 96.434 1.00 29.25 96 GLN A CA 1
ATOM 725 C C . GLN A 1 96 ? 12.009 64.128 94.950 1.00 31.37 96 GLN A C 1
ATOM 726 O O . GLN A 1 96 ? 11.468 65.139 94.490 1.00 28.91 96 GLN A O 1
ATOM 732 N N . VAL A 1 97 ? 12.678 63.244 94.210 1.00 21.46 97 VAL A N 1
ATOM 733 C CA . VAL A 1 97 ? 12.800 63.380 92.768 1.00 23.73 97 VAL A CA 1
ATOM 734 C C . VAL A 1 97 ? 12.092 62.200 92.110 1.00 24.74 97 VAL A C 1
ATOM 735 O O . VAL A 1 97 ? 12.370 61.048 92.439 1.00 25.08 97 VAL A O 1
ATOM 739 N N . THR A 1 98 ? 11.168 62.481 91.193 1.00 23.14 98 THR A N 1
ATOM 740 C CA . THR A 1 98 ? 10.510 61.423 90.436 1.00 21.14 98 THR A CA 1
ATOM 741 C C . THR A 1 98 ? 11.027 61.452 89.006 1.00 26.24 98 THR A C 1
ATOM 742 O O . THR A 1 98 ? 10.954 62.475 88.341 1.00 25.00 98 THR A O 1
ATOM 746 N N . VAL A 1 99 ? 11.565 60.337 88.529 1.00 21.99 99 VAL A N 1
ATOM 747 C CA . VAL A 1 99 ? 12.346 60.388 87.298 1.00 21.95 99 VAL A CA 1
ATOM 748 C C . VAL A 1 99 ? 12.094 59.143 86.443 1.00 25.32 99 VAL A C 1
ATOM 749 O O . VAL A 1 99 ? 12.038 58.009 86.958 1.00 22.35 99 VAL A O 1
ATOM 753 N N . GLY A 1 100 ? 11.891 59.358 85.146 1.00 22.02 100 GLY A N 1
ATOM 754 C CA . GLY A 1 100 ? 11.624 58.258 84.233 1.00 23.59 100 GLY A CA 1
ATOM 755 C C . GLY A 1 100 ? 12.851 57.371 84.053 1.00 23.32 100 GLY A C 1
ATOM 756 O O . GLY A 1 100 ? 13.983 57.813 84.267 1.00 21.31 100 GLY A O 1
ATOM 757 N N . GLY A 1 101 ? 12.615 56.120 83.663 1.00 23.36 101 GLY A N 1
ATOM 758 C CA . GLY A 1 101 ? 13.682 55.137 83.519 1.00 25.72 101 GLY A CA 1
ATOM 759 C C . GLY A 1 101 ? 14.667 55.446 82.397 1.00 27.98 101 GLY A C 1
ATOM 760 O O . GLY A 1 101 ? 15.784 54.924 82.378 1.00 24.02 101 GLY A O 1
ATOM 761 N N . GLY A 1 102 ? 14.266 56.305 81.463 1.00 27.17 102 GLY A N 1
ATOM 762 C CA . GLY A 1 102 ? 15.120 56.649 80.331 1.00 23.24 102 GLY A CA 1
ATOM 763 C C . GLY A 1 102 ? 16.064 57.812 80.572 1.00 28.46 102 GLY A C 1
ATOM 764 O O . GLY A 1 102 ? 16.943 58.097 79.754 1.00 27.08 102 GLY A O 1
ATOM 765 N N . TYR A 1 103 ? 15.904 58.478 81.706 1.00 24.62 103 TYR A N 1
ATOM 766 C CA . TYR A 1 103 ? 16.704 59.657 82.027 1.00 26.25 103 TYR A CA 1
ATOM 767 C C . TYR A 1 103 ? 18.173 59.313 82.291 1.00 28.46 103 TYR A C 1
ATOM 768 O O . TYR A 1 103 ? 18.498 58.275 82.883 1.00 25.97 103 TYR A O 1
ATOM 777 N N . SER A 1 104 ? 19.065 60.190 81.857 1.00 25.09 104 SER A N 1
ATOM 778 C CA . SER A 1 104 ? 20.503 59.985 82.061 1.00 25.99 104 SER A CA 1
ATOM 779 C C . SER A 1 104 ? 20.917 60.156 83.514 1.00 25.36 104 SER A C 1
ATOM 780 O O . SER A 1 104 ? 20.614 61.176 84.136 1.00 25.59 104 SER A O 1
ATOM 783 N N . VAL A 1 105 ? 21.625 59.159 84.053 1.00 24.33 105 VAL A N 1
ATOM 784 C CA . VAL A 1 105 ? 22.103 59.221 85.438 1.00 23.53 105 VAL A CA 1
ATOM 785 C C . VAL A 1 105 ? 23.095 60.352 85.652 1.00 25.10 105 VAL A C 1
ATOM 786 O O . VAL A 1 105 ? 23.035 61.078 86.650 1.00 26.88 105 VAL A O 1
ATOM 790 N N . VAL A 1 106 ? 24.026 60.506 84.720 1.00 26.10 106 VAL A N 1
ATOM 791 C CA . VAL A 1 106 ? 24.985 61.592 84.838 1.00 23.84 106 VAL A CA 1
ATOM 792 C C . VAL A 1 106 ? 24.282 62.942 84.833 1.00 23.22 106 VAL A C 1
ATOM 793 O O . VAL A 1 106 ? 24.601 63.828 85.640 1.00 29.48 106 VAL A O 1
ATOM 797 N N . ARG A 1 107 ? 23.304 63.100 83.944 1.00 27.67 107 ARG A N 1
ATOM 798 C CA . ARG A 1 107 ? 22.538 64.345 83.897 1.00 27.83 107 ARG A CA 1
ATOM 799 C C . ARG A 1 107 ? 21.789 64.596 85.211 1.00 30.66 107 ARG A C 1
ATOM 800 O O . ARG A 1 107 ? 21.815 65.717 85.752 1.00 29.72 107 ARG A O 1
ATOM 808 N N . LEU A 1 108 ? 21.159 63.543 85.743 1.00 28.07 108 LEU A N 1
ATOM 809 C CA . LEU A 1 108 ? 20.435 63.651 87.006 1.00 23.93 108 LEU A CA 1
ATOM 810 C C . LEU A 1 108 ? 21.362 64.017 88.146 1.00 25.49 108 LEU A C 1
ATOM 811 O O . LEU A 1 108 ? 21.054 64.906 88.935 1.00 27.11 108 LEU A O 1
ATOM 816 N N . SER A 1 109 ? 22.502 63.338 88.234 1.00 27.45 109 SER A N 1
ATOM 817 C CA . SER A 1 109 ? 23.478 63.630 89.275 1.00 27.02 109 SER A CA 1
ATOM 818 C C . SER A 1 109 ? 23.954 65.082 89.181 1.00 30.74 109 SER A C 1
ATOM 819 O O . SER A 1 109 ? 24.113 65.765 90.191 1.00 30.25 109 SER A O 1
ATOM 822 N N . THR A 1 110 ? 24.179 65.539 87.958 1.00 31.44 110 THR A N 1
ATOM 823 C CA . THR A 1 110 ? 24.683 66.887 87.731 1.00 33.88 110 THR A CA 1
ATOM 824 C C . THR A 1 110 ? 23.672 67.957 88.148 1.00 32.18 110 THR A C 1
ATOM 825 O O . THR A 1 110 ? 23.995 68.856 88.931 1.00 34.27 110 THR A O 1
ATOM 829 N N . GLY A 1 111 ? 22.452 67.846 87.636 1.00 34.06 111 GLY A N 1
ATOM 830 C CA . GLY A 1 111 ? 21.416 68.829 87.905 1.00 32.76 111 GLY A CA 1
ATOM 831 C C . GLY A 1 111 ? 20.893 68.801 89.327 1.00 35.02 111 GLY A C 1
ATOM 832 O O . GLY A 1 111 ? 20.672 69.846 89.937 1.00 32.87 111 GLY A O 1
ATOM 833 N N . ILE A 1 112 ? 20.681 67.608 89.873 1.00 31.04 112 ILE A N 1
ATOM 834 C CA . ILE A 1 112 ? 20.204 67.513 91.252 1.00 29.16 112 ILE A CA 1
ATOM 835 C C . ILE A 1 112 ? 21.235 68.057 92.245 1.00 31.84 112 ILE A C 1
ATOM 836 O O . ILE A 1 112 ? 20.872 68.745 93.213 1.00 32.06 112 ILE A O 1
ATOM 841 N N . SER A 1 113 ? 22.515 67.754 92.014 1.00 29.19 113 SER A N 1
ATOM 842 C CA . SER A 1 113 ? 23.574 68.251 92.889 1.00 31.84 113 SER A CA 1
ATOM 843 C C . SER A 1 113 ? 23.623 69.775 92.838 1.00 33.80 113 SER A C 1
ATOM 844 O O . SER A 1 113 ? 23.887 70.423 93.842 1.00 37.08 113 SER A O 1
ATOM 847 N N . LYS A 1 114 ? 23.349 70.329 91.662 1.00 33.20 114 LYS A N 1
ATOM 848 C CA . LYS A 1 114 ? 23.281 71.780 91.486 1.00 38.60 114 LYS A CA 1
ATOM 849 C C . LYS A 1 114 ? 22.125 72.432 92.251 1.00 42.55 114 LYS A C 1
ATOM 850 O O . LYS A 1 114 ? 22.144 73.636 92.506 1.00 42.05 114 LYS A O 1
ATOM 856 N N . LYS A 1 115 ? 21.114 71.644 92.607 1.00 39.40 115 LYS A N 1
ATOM 857 C CA . LYS A 1 115 ? 19.982 72.168 93.367 1.00 39.89 115 LYS A CA 1
ATOM 858 C C . LYS A 1 115 ? 20.274 72.110 94.864 1.00 38.39 115 LYS A C 1
ATOM 859 O O . LYS A 1 115 ? 19.437 72.475 95.681 1.00 45.19 115 LYS A O 1
ATOM 865 N N . GLY A 1 116 ? 21.463 71.638 95.219 1.00 39.51 116 GLY A N 1
ATOM 866 C CA . GLY A 1 116 ? 21.831 71.476 96.613 1.00 39.58 116 GLY A CA 1
ATOM 867 C C . GLY A 1 116 ? 21.246 70.229 97.265 1.00 40.52 116 GLY A C 1
ATOM 868 O O . GLY A 1 116 ? 21.306 70.070 98.479 1.00 43.10 116 GLY A O 1
ATOM 869 N N . LEU A 1 117 ? 20.676 69.339 96.463 1.00 33.92 117 LEU A N 1
ATOM 870 C CA . LEU A 1 117 ? 20.129 68.094 96.992 1.00 30.90 117 LEU A CA 1
ATOM 871 C C . LEU A 1 117 ? 21.209 67.011 96.998 1.00 31.73 117 LEU A C 1
ATOM 872 O O . LEU A 1 117 ? 21.691 66.603 95.947 1.00 32.13 117 LEU A O 1
ATOM 877 N N . SER A 1 118 ? 21.572 66.552 98.188 1.00 31.57 118 SER A N 1
ATOM 878 C CA . SER A 1 118 ? 22.667 65.612 98.348 1.00 34.05 118 SER A CA 1
ATOM 879 C C . SER A 1 118 ? 22.186 64.163 98.312 1.00 30.89 118 SER A C 1
ATOM 880 O O . SER A 1 118 ? 21.124 63.835 98.847 1.00 28.76 118 SER A O 1
ATOM 883 N N . GLY A 1 119 ? 22.985 63.297 97.699 1.00 31.22 119 GLY A N 1
ATOM 884 C CA . GLY A 1 119 ? 22.664 61.880 97.640 1.00 29.96 119 GLY A CA 1
ATOM 885 C C . GLY A 1 119 ? 22.913 61.264 96.282 1.00 26.85 119 GLY A C 1
ATOM 886 O O . GLY A 1 119 ? 22.895 60.042 96.130 1.00 26.76 119 GLY A O 1
ATOM 887 N N . LEU A 1 120 ? 23.139 62.107 95.278 1.00 28.08 120 LEU A N 1
ATOM 888 C CA . LEU A 1 120 ? 23.436 61.593 93.945 1.00 25.25 120 LEU A CA 1
ATOM 889 C C . LEU A 1 120 ? 24.833 61.972 93.435 1.00 27.80 120 LEU A C 1
ATOM 890 O O . LEU A 1 120 ? 25.160 61.696 92.273 1.00 30.24 120 LEU A O 1
ATOM 895 N N . GLU A 1 121 ? 25.652 62.584 94.291 1.00 30.40 121 GLU A N 1
ATOM 896 C CA . GLU A 1 121 ? 27.002 62.986 93.873 1.00 30.76 121 GLU A CA 1
ATOM 897 C C . GLU A 1 121 ? 27.797 61.760 93.442 1.00 33.27 121 GLU A C 1
ATOM 898 O O . GLU A 1 121 ? 28.612 61.835 92.511 1.00 31.36 121 GLU A O 1
ATOM 904 N N . PHE A 1 122 ? 27.541 60.633 94.107 1.00 28.49 122 PHE A N 1
ATOM 905 C CA . PHE A 1 122 ? 28.276 59.392 93.846 1.00 28.04 122 PHE A CA 1
ATOM 906 C C . PHE A 1 122 ? 28.116 58.906 92.418 1.00 26.26 122 PHE A C 1
ATOM 907 O O . PHE A 1 122 ? 28.943 58.140 91.911 1.00 27.73 122 PHE A O 1
ATOM 915 N N . ALA A 1 123 ? 27.038 59.326 91.776 1.00 23.81 123 ALA A N 1
ATOM 916 C CA . ALA A 1 123 ? 26.662 58.775 90.486 1.00 24.03 123 ALA A CA 1
ATOM 917 C C . ALA A 1 123 ? 27.081 59.657 89.318 1.00 26.27 123 ALA A C 1
ATOM 918 O O . ALA A 1 123 ? 26.718 59.381 88.169 1.00 25.10 123 ALA A O 1
ATOM 920 N N . SER A 1 124 ? 27.854 60.709 89.587 1.00 25.97 124 SER A N 1
ATOM 921 C CA . SER A 1 124 ? 28.132 61.683 88.534 1.00 32.03 124 SER A CA 1
ATOM 922 C C . SER A 1 124 ? 28.946 61.096 87.383 1.00 33.65 124 SER A C 1
ATOM 923 O O . SER A 1 124 ? 28.951 61.643 86.284 1.00 31.91 124 SER A O 1
ATOM 926 N N . GLY A 1 125 ? 29.598 59.964 87.627 1.00 32.43 125 GLY A N 1
ATOM 927 C CA . GLY A 1 125 ? 30.380 59.308 86.588 1.00 29.26 125 GLY A CA 1
ATOM 928 C C . GLY A 1 125 ? 29.830 57.984 86.084 1.00 33.37 125 GLY A C 1
ATOM 929 O O . GLY A 1 125 ? 30.530 57.260 85.370 1.00 30.37 125 GLY A O 1
ATOM 930 N N . ILE A 1 126 ? 28.588 57.659 86.444 1.00 24.18 126 ILE A N 1
ATOM 931 C CA . ILE A 1 126 ? 27.963 56.418 86.003 1.00 25.02 126 ILE A CA 1
ATOM 932 C C . ILE A 1 126 ? 27.091 56.693 84.788 1.00 27.90 126 ILE A C 1
ATOM 933 O O . ILE A 1 126 ? 25.969 57.219 84.919 1.00 26.04 126 ILE A O 1
ATOM 938 N N . PRO A 1 127 ? 27.601 56.346 83.596 1.00 27.33 127 PRO A N 1
ATOM 939 C CA . PRO A 1 127 ? 27.028 56.785 82.324 1.00 26.42 127 PRO A CA 1
ATOM 940 C C . PRO A 1 127 ? 25.868 55.923 81.847 1.00 28.65 127 PRO A C 1
ATOM 941 O O . PRO A 1 127 ? 25.825 55.532 80.683 1.00 25.38 127 PRO A O 1
ATOM 945 N N . GLY A 1 128 ? 24.907 55.664 82.728 1.00 27.97 128 GLY A N 1
ATOM 946 C CA . GLY A 1 128 ? 23.776 54.851 82.358 1.00 21.94 128 GLY A CA 1
ATOM 947 C C . GLY A 1 128 ? 22.472 55.624 82.434 1.00 25.35 128 GLY A C 1
ATOM 948 O O . GLY A 1 128 ? 22.467 56.846 82.581 1.00 26.29 128 GLY A O 1
ATOM 949 N N . SER A 1 129 ? 21.374 54.894 82.321 1.00 26.29 129 SER A N 1
ATOM 950 C CA . SER A 1 129 ? 20.030 55.429 82.507 1.00 25.17 129 SER A CA 1
ATOM 951 C C . SER A 1 129 ? 19.512 55.086 83.899 1.00 26.52 129 SER A C 1
ATOM 952 O O . SER A 1 129 ? 20.020 54.177 84.562 1.00 21.73 129 SER A O 1
ATOM 955 N N . VAL A 1 130 ? 18.493 55.811 84.344 1.00 23.86 130 VAL A N 1
ATOM 956 C CA . VAL A 1 130 ? 17.901 55.531 85.653 1.00 24.55 130 VAL A CA 1
ATOM 957 C C . VAL A 1 130 ? 17.405 54.086 85.781 1.00 20.55 130 VAL A C 1
ATOM 958 O O . VAL A 1 130 ? 17.680 53.434 86.792 1.00 22.21 130 VAL A O 1
ATOM 962 N N . GLY A 1 131 ? 16.684 53.590 84.767 1.00 19.66 131 GLY A N 1
ATOM 963 C CA . GLY A 1 131 ? 16.157 52.230 84.794 1.00 21.70 131 GLY A CA 1
ATOM 964 C C . GLY A 1 131 ? 17.262 51.183 84.905 1.00 22.91 131 GLY A C 1
ATOM 965 O O . GLY A 1 131 ? 17.139 50.218 85.641 1.00 18.89 131 GLY A O 1
ATOM 966 N N . GLY A 1 132 ? 18.351 51.379 84.166 1.00 22.60 132 GLY A N 1
ATOM 967 C CA . GLY A 1 132 ? 19.501 50.479 84.266 1.00 20.96 132 GLY A CA 1
ATOM 968 C C . GLY A 1 132 ? 20.225 50.568 85.603 1.00 20.38 132 GLY A C 1
ATOM 969 O O . GLY A 1 132 ? 20.707 49.554 86.123 1.00 22.89 132 GLY A O 1
ATOM 970 N N . ALA A 1 133 ? 20.311 51.774 86.167 1.00 20.35 133 ALA A N 1
ATOM 971 C CA . ALA A 1 133 ? 20.888 51.961 87.492 1.00 21.24 133 ALA A CA 1
ATOM 972 C C . ALA A 1 133 ? 20.043 51.253 88.551 1.00 21.34 133 ALA A C 1
ATOM 973 O O . ALA A 1 133 ? 20.582 50.674 89.486 1.00 20.10 133 ALA A O 1
ATOM 975 N N . VAL A 1 134 ? 18.724 51.308 88.409 1.00 19.92 134 VAL A N 1
ATOM 976 C CA . VAL A 1 134 ? 17.860 50.597 89.349 1.00 19.88 134 VAL A CA 1
ATOM 977 C C . VAL A 1 134 ? 18.050 49.078 89.196 1.00 19.80 134 VAL A C 1
ATOM 978 O O . VAL A 1 134 ? 18.224 48.352 90.170 1.00 19.57 134 VAL A O 1
ATOM 982 N N . TYR A 1 135 ? 18.016 48.606 87.962 1.00 20.39 135 TYR A N 1
ATOM 983 C CA . TYR A 1 135 ? 18.242 47.189 87.701 1.00 23.18 135 TYR A CA 1
ATOM 984 C C . TYR A 1 135 ? 19.571 46.691 88.298 1.00 20.78 135 TYR A C 1
ATOM 985 O O . TYR A 1 135 ? 19.618 45.614 88.906 1.00 19.95 135 TYR A O 1
ATOM 994 N N . MET A 1 136 ? 20.640 47.466 88.114 1.00 18.49 136 MET A N 1
ATOM 995 C CA . MET A 1 136 ? 21.982 47.052 88.551 1.00 18.82 136 MET A CA 1
ATOM 996 C C . MET A 1 136 ? 22.287 47.404 90.006 1.00 20.74 136 MET A C 1
ATOM 997 O O . MET A 1 136 ? 23.319 46.994 90.537 1.00 25.47 136 MET A O 1
ATOM 1002 N N . ASN A 1 137 ? 21.395 48.156 90.656 1.00 19.87 137 ASN A N 1
ATOM 1003 C CA . ASN A 1 137 ? 21.734 48.843 91.907 1.00 15.65 137 ASN A CA 1
ATOM 1004 C C . ASN A 1 137 ? 23.083 49.545 91.766 1.00 21.64 137 ASN A C 1
ATOM 1005 O O . ASN A 1 137 ? 24.000 49.338 92.570 1.00 23.01 137 ASN A O 1
ATOM 1010 N N . ALA A 1 138 ? 23.200 50.374 90.738 1.00 21.62 138 ALA A N 1
ATOM 1011 C CA . ALA A 1 138 ? 24.482 51.021 90.413 1.00 21.62 138 ALA A CA 1
ATOM 1012 C C . ALA A 1 138 ? 25.079 51.792 91.582 1.00 24.21 138 ALA A C 1
ATOM 1013 O O . ALA A 1 138 ? 24.367 52.465 92.345 1.00 21.64 138 ALA A O 1
ATOM 1015 N N . GLY A 1 139 ? 26.398 51.698 91.736 1.00 23.35 139 GLY A N 1
ATOM 1016 C CA . GLY A 1 139 ? 27.038 52.287 92.890 1.00 25.83 139 GLY A CA 1
ATOM 1017 C C . GLY A 1 139 ? 28.475 52.698 92.647 1.00 27.61 139 GLY A C 1
ATOM 1018 O O . GLY A 1 139 ? 29.145 52.156 91.781 1.00 25.45 139 GLY A O 1
ATOM 1019 N N . ALA A 1 140 ? 28.934 53.657 93.437 1.00 25.53 140 ALA A N 1
ATOM 1020 C CA . ALA A 1 140 ? 30.295 54.167 93.348 1.00 29.72 140 ALA A CA 1
ATOM 1021 C C . ALA A 1 140 ? 30.553 54.956 94.612 1.00 34.75 140 ALA A C 1
ATOM 1022 O O . ALA A 1 140 ? 29.609 55.421 95.253 1.00 27.86 140 ALA A O 1
ATOM 1024 N N . HIS A 1 141 ? 31.824 55.105 94.980 1.00 31.52 141 HIS A N 1
ATOM 1025 C CA . HIS A 1 141 ? 32.203 55.974 96.085 1.00 31.82 141 HIS A CA 1
ATOM 1026 C C . HIS A 1 141 ? 31.483 55.653 97.394 1.00 34.65 141 HIS A C 1
ATOM 1027 O O . HIS A 1 141 ? 31.159 56.557 98.171 1.00 37.38 141 HIS A O 1
ATOM 1034 N N . GLY A 1 142 ? 31.226 54.374 97.627 1.00 33.26 142 GLY A N 1
ATOM 1035 C CA . GLY A 1 142 ? 30.606 53.949 98.870 1.00 33.05 142 GLY A CA 1
ATOM 1036 C C . GLY A 1 142 ? 29.097 54.166 98.978 1.00 36.09 142 GLY A C 1
ATOM 1037 O O . GLY A 1 142 ? 28.509 53.945 100.040 1.00 37.12 142 GLY A O 1
ATOM 1038 N N . SER A 1 143 ? 28.463 54.609 97.899 1.00 30.39 143 SER A N 1
ATOM 1039 C CA . SER A 1 143 ? 27.005 54.708 97.893 1.00 27.38 143 SER A CA 1
ATOM 1040 C C . SER A 1 143 ? 26.452 53.979 96.679 1.00 28.02 143 SER A C 1
ATOM 1041 O O . SER A 1 143 ? 27.213 53.489 95.848 1.00 27.91 143 SER A O 1
ATOM 1044 N N . ASP A 1 144 ? 25.129 53.892 96.581 1.00 24.72 144 ASP A N 1
ATOM 1045 C CA . ASP A 1 144 ? 24.476 53.223 95.462 1.00 21.31 144 ASP A CA 1
ATOM 1046 C C . ASP A 1 144 ? 23.000 53.610 95.416 1.00 22.09 144 ASP A C 1
ATOM 1047 O O . ASP A 1 144 ? 22.539 54.325 96.287 1.00 25.23 144 ASP A O 1
ATOM 1052 N N . ILE A 1 145 ? 22.278 53.122 94.415 1.00 20.52 145 ILE A N 1
ATOM 1053 C CA . ILE A 1 145 ? 20.845 53.421 94.240 1.00 25.47 145 ILE A CA 1
ATOM 1054 C C . ILE A 1 145 ? 20.022 52.980 95.454 1.00 25.65 145 ILE A C 1
ATOM 1055 O O . ILE A 1 145 ? 19.051 53.636 95.842 1.00 21.28 145 ILE A O 1
ATOM 1060 N N . SER A 1 146 ? 20.430 51.890 96.089 1.00 21.64 146 SER A N 1
ATOM 1061 C CA . SER A 1 146 ? 19.682 51.387 97.241 1.00 19.70 146 SER A CA 1
ATOM 1062 C C . SER A 1 146 ? 19.672 52.359 98.433 1.00 22.46 146 SER A C 1
ATOM 1063 O O . SER A 1 146 ? 18.769 52.308 99.269 1.00 23.34 146 SER A O 1
ATOM 1066 N N . ARG A 1 147 ? 20.654 53.254 98.513 1.00 20.78 147 ARG A N 1
ATOM 1067 C CA . ARG A 1 147 ? 20.693 54.207 99.614 1.00 23.38 147 ARG A CA 1
ATOM 1068 C C . ARG A 1 147 ? 19.664 55.324 99.481 1.00 21.60 147 ARG A C 1
ATOM 1069 O O . ARG A 1 147 ? 19.341 55.965 100.470 1.00 26.04 147 ARG A O 1
ATOM 1077 N N . ILE A 1 148 ? 19.178 55.575 98.267 1.00 21.74 148 ILE A N 1
ATOM 1078 C CA . ILE A 1 148 ? 18.307 56.731 98.026 1.00 21.70 148 ILE A CA 1
ATOM 1079 C C . ILE A 1 148 ? 16.963 56.376 97.389 1.00 23.61 148 ILE A C 1
ATOM 1080 O O . ILE A 1 148 ? 16.080 57.215 97.318 1.00 22.65 148 ILE A O 1
ATOM 1085 N N . LEU A 1 149 ? 16.793 55.148 96.910 1.00 19.97 149 LEU A N 1
ATOM 1086 C CA . LEU A 1 149 ? 15.544 54.833 96.219 1.00 18.91 149 LEU A CA 1
ATOM 1087 C C . LEU A 1 149 ? 14.355 54.651 97.187 1.00 21.74 149 LEU A C 1
ATOM 1088 O O . LEU A 1 149 ? 14.431 53.861 98.117 1.00 20.36 149 LEU A O 1
ATOM 1093 N N . VAL A 1 150 ? 13.252 55.368 96.948 1.00 22.51 150 VAL A N 1
ATOM 1094 C CA . VAL A 1 150 ? 12.034 55.179 97.736 1.00 19.11 150 VAL A CA 1
ATOM 1095 C C . VAL A 1 150 ? 11.231 54.021 97.169 1.00 20.33 150 VAL A C 1
ATOM 1096 O O . VAL A 1 150 ? 10.862 53.095 97.884 1.00 21.68 150 VAL A O 1
ATOM 1100 N N . LYS A 1 151 ? 10.965 54.071 95.869 1.00 18.79 151 LYS A N 1
ATOM 1101 C CA . LYS A 1 151 ? 10.181 53.028 95.212 1.00 21.12 151 LYS A CA 1
ATOM 1102 C C . LYS A 1 151 ? 10.419 53.098 93.711 1.00 21.21 151 LYS A C 1
ATOM 1103 O O . LYS A 1 151 ? 10.872 54.119 93.188 1.00 21.24 151 LYS A O 1
ATOM 1109 N N . ALA A 1 152 ? 10.110 52.008 93.022 1.00 19.68 152 ALA A N 1
ATOM 1110 C CA . ALA A 1 152 ? 10.359 51.905 91.600 1.00 21.29 152 ALA A CA 1
ATOM 1111 C C . ALA A 1 152 ? 9.123 51.333 90.951 1.00 18.78 152 ALA A C 1
ATOM 1112 O O . ALA A 1 152 ? 8.548 50.366 91.459 1.00 22.16 152 ALA A O 1
ATOM 1114 N N . LEU A 1 153 ? 8.742 51.899 89.811 1.00 18.26 153 LEU A N 1
ATOM 1115 C CA . LEU A 1 153 ? 7.570 51.439 89.083 1.00 23.21 153 LEU A CA 1
ATOM 1116 C C . LEU A 1 153 ? 8.002 50.397 88.071 1.00 22.95 153 LEU A C 1
ATOM 1117 O O . LEU A 1 153 ? 8.753 50.702 87.144 1.00 24.51 153 LEU A O 1
ATOM 1122 N N . ILE A 1 154 ? 7.514 49.172 88.240 1.00 20.68 154 ILE A N 1
ATOM 1123 C CA . ILE A 1 154 ? 7.942 48.072 87.381 1.00 20.85 154 ILE A CA 1
ATOM 1124 C C . ILE A 1 154 ? 6.804 47.586 86.486 1.00 24.10 154 ILE A C 1
ATOM 1125 O O . ILE A 1 154 ? 5.693 47.343 86.961 1.00 26.90 154 ILE A O 1
ATOM 1130 N N . LEU A 1 155 ? 7.078 47.463 85.189 1.00 24.58 155 LEU A N 1
ATOM 1131 C CA . LEU A 1 155 ? 6.162 46.810 84.257 1.00 24.17 155 LEU A CA 1
ATOM 1132 C C . LEU A 1 155 ? 6.549 45.339 84.094 1.00 26.73 155 LEU A C 1
ATOM 1133 O O . LEU A 1 155 ? 7.660 45.026 83.666 1.00 27.05 155 LEU A O 1
ATOM 1138 N N . PHE A 1 156 ? 5.646 44.434 84.447 1.00 30.08 156 PHE A N 1
ATOM 1139 C CA . PHE A 1 156 ? 5.918 43.011 84.273 1.00 28.69 156 PHE A CA 1
ATOM 1140 C C . PHE A 1 156 ? 5.427 42.526 82.924 1.00 31.10 156 PHE A C 1
ATOM 1141 O O . PHE A 1 156 ? 4.567 43.150 82.312 1.00 31.80 156 PHE A O 1
ATOM 1149 N N . GLU A 1 157 ? 6.010 41.425 82.458 1.00 32.10 157 GLU A N 1
ATOM 1150 C CA . GLU A 1 157 ? 5.684 40.848 81.153 1.00 37.24 157 GLU A CA 1
ATOM 1151 C C . GLU A 1 157 ? 4.181 40.624 80.978 1.00 35.41 157 GLU A C 1
ATOM 1152 O O . GLU A 1 157 ? 3.637 40.809 79.883 1.00 38.61 157 GLU A O 1
ATOM 1158 N N . ASP A 1 158 ? 3.504 40.255 82.060 1.00 33.98 158 ASP A N 1
ATOM 1159 C CA . ASP A 1 158 ? 2.068 39.997 81.991 1.00 34.70 158 ASP A CA 1
ATOM 1160 C C . ASP A 1 158 ? 1.235 41.274 81.889 1.00 39.28 158 ASP A C 1
ATOM 1161 O O . ASP A 1 158 ? 0.015 41.205 81.820 1.00 37.46 158 ASP A O 1
ATOM 1166 N N . GLY A 1 159 ? 1.893 42.433 81.898 1.00 34.49 159 GLY A N 1
ATOM 1167 C CA . GLY A 1 159 ? 1.203 43.693 81.687 1.00 31.74 159 GLY A CA 1
ATOM 1168 C C . GLY A 1 159 ? 0.865 44.453 82.957 1.00 31.57 159 GLY A C 1
ATOM 1169 O O . GLY A 1 159 ? 0.478 45.624 82.899 1.00 32.37 159 GLY A O 1
ATOM 1170 N N . THR A 1 160 ? 1.009 43.802 84.108 1.00 32.76 160 THR A N 1
ATOM 1171 C CA . THR A 1 160 ? 0.728 44.478 85.367 1.00 31.43 160 THR A CA 1
ATOM 1172 C C . THR A 1 160 ? 1.857 45.455 85.703 1.00 28.15 160 THR A C 1
ATOM 1173 O O . THR A 1 160 ? 3.023 45.220 85.383 1.00 28.60 160 THR A O 1
ATOM 1177 N N . MET A 1 161 ? 1.482 46.565 86.325 1.00 27.74 161 MET A N 1
ATOM 1178 C CA . MET A 1 161 ? 2.438 47.567 86.754 1.00 23.56 161 MET A CA 1
ATOM 1179 C C . MET A 1 161 ? 2.344 47.707 88.257 1.00 27.95 161 MET A C 1
ATOM 1180 O O . MET A 1 161 ? 1.240 47.781 88.812 1.00 22.99 161 MET A O 1
ATOM 1185 N N . GLU A 1 162 ? 3.495 47.737 88.925 1.00 22.94 162 GLU A N 1
ATOM 1186 C CA . GLU A 1 162 ? 3.488 47.786 90.373 1.00 24.28 162 GLU A CA 1
ATOM 1187 C C . GLU A 1 162 ? 4.656 48.605 90.888 1.00 26.18 162 GLU A C 1
ATOM 1188 O O . GLU A 1 162 ? 5.777 48.480 90.388 1.00 25.44 162 GLU A O 1
ATOM 1194 N N . TRP A 1 163 ? 4.374 49.454 91.874 1.00 22.81 163 TRP A N 1
ATOM 1195 C CA . TRP A 1 163 ? 5.404 50.158 92.631 1.00 24.56 163 TRP A CA 1
ATOM 1196 C C . TRP A 1 163 ? 5.999 49.229 93.691 1.00 28.25 163 TRP A C 1
ATOM 1197 O O . TRP A 1 163 ? 5.297 48.775 94.602 1.00 25.35 163 TRP A O 1
ATOM 1208 N N . LEU A 1 164 ? 7.290 48.938 93.563 1.00 21.33 164 LEU A N 1
ATOM 1209 C CA . LEU A 1 164 ? 8.005 48.164 94.575 1.00 22.88 164 LEU A CA 1
ATOM 1210 C C . LEU A 1 164 ? 8.802 49.092 95.487 1.00 24.26 164 LEU A C 1
ATOM 1211 O O . LEU A 1 164 ? 9.537 49.965 95.024 1.00 23.36 164 LEU A O 1
ATOM 1216 N N . THR A 1 165 ? 8.663 48.907 96.791 1.00 19.40 165 THR A N 1
ATOM 1217 C CA . THR A 1 165 ? 9.424 49.706 97.734 1.00 21.55 165 THR A CA 1
ATOM 1218 C C . THR A 1 165 ? 10.902 49.301 97.697 1.00 20.72 165 THR A C 1
ATOM 1219 O O . THR A 1 165 ? 11.270 48.285 97.114 1.00 21.40 165 THR A O 1
ATOM 1223 N N . ASN A 1 166 ? 11.719 50.130 98.323 1.00 19.57 166 ASN A N 1
ATOM 1224 C CA . ASN A 1 166 ? 13.139 49.865 98.499 1.00 23.90 166 ASN A CA 1
ATOM 1225 C C . ASN A 1 166 ? 13.379 48.454 99.046 1.00 24.21 166 ASN A C 1
ATOM 1226 O O . ASN A 1 166 ? 14.222 47.716 98.548 1.00 21.93 166 ASN A O 1
ATOM 1231 N N . GLU A 1 167 ? 12.623 48.070 100.070 1.00 23.83 167 GLU A N 1
ATOM 1232 C CA . GLU A 1 167 ? 12.810 46.753 100.657 1.00 26.91 167 GLU A CA 1
ATOM 1233 C C . GLU A 1 167 ? 12.386 45.666 99.671 1.00 23.90 167 GLU A C 1
ATOM 1234 O O . GLU A 1 167 ? 13.037 44.633 99.557 1.00 25.14 167 GLU A O 1
ATOM 1240 N N . GLU A 1 168 ? 11.293 45.902 98.952 1.00 22.64 168 GLU A N 1
ATOM 1241 C CA . GLU A 1 168 ? 10.794 44.925 97.984 1.00 23.93 168 GLU A CA 1
ATOM 1242 C C . GLU A 1 168 ? 11.720 44.731 96.778 1.00 23.35 168 GLU A C 1
ATOM 1243 O O . GLU A 1 168 ? 11.627 43.737 96.066 1.00 21.92 168 GLU A O 1
ATOM 1249 N N . MET A 1 169 ? 12.614 45.687 96.569 1.00 20.09 169 MET A N 1
ATOM 1250 C CA . MET A 1 169 ? 13.593 45.588 95.485 1.00 23.55 169 MET A CA 1
ATOM 1251 C C . MET A 1 169 ? 14.734 44.620 95.798 1.00 23.34 169 MET A C 1
ATOM 1252 O O . MET A 1 169 ? 15.483 44.257 94.900 1.00 23.74 169 MET A O 1
ATOM 1257 N N . GLU A 1 170 ? 14.855 44.209 97.059 1.00 23.49 170 GLU A N 1
ATOM 1258 C CA . GLU A 1 170 ? 15.887 43.246 97.472 1.00 25.97 170 GLU A CA 1
ATOM 1259 C C . GLU A 1 170 ? 17.280 43.570 96.915 1.00 25.30 170 GLU A C 1
ATOM 1260 O O . GLU A 1 170 ? 17.916 42.742 96.256 1.00 25.57 170 GLU A O 1
ATOM 1266 N N . PHE A 1 171 ? 17.731 44.783 97.206 1.00 22.04 171 PHE A N 1
ATOM 1267 C CA . PHE A 1 171 ? 19.009 45.295 96.723 1.00 24.36 171 PHE A CA 1
ATOM 1268 C C . PHE A 1 171 ? 20.163 44.676 97.507 1.00 23.17 171 PHE A C 1
ATOM 1269 O O . PHE A 1 171 ? 20.057 44.464 98.706 1.00 23.69 171 PHE A O 1
ATOM 1277 N N . SER A 1 172 ? 21.264 44.389 96.823 1.00 24.44 172 SER A N 1
ATOM 1278 C CA . SER A 1 172 ? 22.541 44.133 97.488 1.00 22.52 172 SER A CA 1
ATOM 1279 C C . SER A 1 172 ? 23.600 44.575 96.496 1.00 25.97 172 SER A C 1
ATOM 1280 O O . SER A 1 172 ? 23.265 45.196 95.489 1.00 23.65 172 SER A O 1
ATOM 1283 N N . TYR A 1 173 ? 24.868 44.272 96.759 1.00 26.72 173 TYR A N 1
ATOM 1284 C CA . TYR A 1 173 ? 25.923 44.749 95.866 1.00 25.04 173 TYR A CA 1
ATOM 1285 C C . TYR A 1 173 ? 25.655 44.368 94.417 1.00 23.88 173 TYR A C 1
ATOM 1286 O O . TYR A 1 173 ? 25.527 43.194 94.083 1.00 24.00 173 TYR A O 1
ATOM 1295 N N . ARG A 1 174 ? 25.525 45.387 93.568 1.00 24.05 174 ARG A N 1
ATOM 1296 C CA . ARG A 1 174 ? 25.267 45.199 92.135 1.00 23.79 174 ARG A CA 1
ATOM 1297 C C . ARG A 1 174 ? 24.083 44.290 91.807 1.00 22.73 174 ARG A C 1
ATOM 1298 O O . ARG A 1 174 ? 24.045 43.670 90.742 1.00 21.87 174 ARG A O 1
ATOM 1306 N N . THR A 1 175 ? 23.089 44.246 92.698 1.00 24.43 175 THR A N 1
ATOM 1307 C CA . THR A 1 175 ? 22.009 43.292 92.566 1.00 21.39 175 THR A CA 1
ATOM 1308 C C . THR A 1 175 ? 20.658 43.921 92.905 1.00 21.15 175 THR A C 1
ATOM 1309 O O . THR A 1 175 ? 20.565 44.760 93.802 1.00 19.24 175 THR A O 1
ATOM 1313 N N . SER A 1 176 ? 19.639 43.533 92.156 1.00 22.93 176 SER A N 1
ATOM 1314 C CA . SER A 1 176 ? 18.251 43.871 92.497 1.00 23.92 176 SER A CA 1
ATOM 1315 C C . SER A 1 176 ? 17.355 42.710 92.119 1.00 25.17 176 SER A C 1
ATOM 1316 O O . SER A 1 176 ? 17.787 41.797 91.419 1.00 24.50 176 SER A O 1
ATOM 1319 N N . ILE A 1 177 ? 16.095 42.758 92.558 1.00 23.25 177 ILE A N 1
ATOM 1320 C CA . ILE A 1 177 ? 15.140 41.664 92.329 1.00 22.44 177 ILE A CA 1
ATOM 1321 C C . ILE A 1 177 ? 14.776 41.508 90.843 1.00 23.72 177 ILE A C 1
ATOM 1322 O O . ILE A 1 177 ? 14.295 40.461 90.413 1.00 24.06 177 ILE A O 1
ATOM 1327 N N . LEU A 1 178 ? 15.040 42.542 90.052 1.00 21.26 178 LEU A N 1
ATOM 1328 C CA . LEU A 1 178 ? 14.751 42.487 88.623 1.00 22.00 178 LEU A CA 1
ATOM 1329 C C . LEU A 1 178 ? 15.710 41.516 87.923 1.00 20.38 178 LEU A C 1
ATOM 1330 O O . LEU A 1 178 ? 15.408 40.988 86.859 1.00 24.44 178 LEU A O 1
ATOM 1335 N N . GLN A 1 179 ? 16.853 41.272 88.552 1.00 23.15 179 GLN A N 1
ATOM 1336 C CA . GLN A 1 179 ? 17.827 40.327 88.012 1.00 26.63 179 GLN A CA 1
ATOM 1337 C C . GLN A 1 179 ? 17.490 38.868 88.303 1.00 32.82 179 GLN A C 1
ATOM 1338 O O . GLN A 1 179 ? 18.074 37.958 87.704 1.00 31.10 179 GLN A O 1
ATOM 1344 N N . ASN A 1 180 ? 16.569 38.632 89.230 1.00 29.18 180 ASN A N 1
ATOM 1345 C CA . ASN A 1 180 ? 16.308 37.262 89.672 1.00 28.61 180 ASN A CA 1
ATOM 1346 C C . ASN A 1 180 ? 14.830 36.898 89.831 1.00 29.85 180 ASN A C 1
ATOM 1347 O O . ASN A 1 180 ? 14.189 36.483 88.867 1.00 28.86 180 ASN A O 1
ATOM 1352 N N . LYS A 1 181 ? 14.279 37.090 91.027 1.00 30.39 181 LYS A N 1
ATOM 1353 C CA . LYS A 1 181 ? 12.913 36.646 91.310 1.00 33.40 181 LYS A CA 1
ATOM 1354 C C . LYS A 1 181 ? 11.809 37.340 90.507 1.00 36.67 181 LYS A C 1
ATOM 1355 O O . LYS A 1 181 ? 10.823 36.703 90.132 1.00 32.20 181 LYS A O 1
ATOM 1361 N N . ARG A 1 182 ? 11.949 38.644 90.272 1.00 30.93 182 ARG A N 1
ATOM 1362 C CA . ARG A 1 182 ? 10.878 39.408 89.621 1.00 25.70 182 ARG A CA 1
ATOM 1363 C C . ARG A 1 182 ? 11.370 40.241 88.433 1.00 31.48 182 ARG A C 1
ATOM 1364 O O . ARG A 1 182 ? 11.468 41.473 88.518 1.00 28.37 182 ARG A O 1
ATOM 1372 N N . PRO A 1 183 ? 11.674 39.577 87.314 1.00 28.44 183 PRO A N 1
ATOM 1373 C CA . PRO A 1 183 ? 12.166 40.294 86.137 1.00 28.45 183 PRO A CA 1
ATOM 1374 C C . PRO A 1 183 ? 11.046 41.170 85.582 1.00 30.96 183 PRO A C 1
ATOM 1375 O O . PRO A 1 183 ? 9.883 40.789 85.645 1.00 32.85 183 PRO A O 1
ATOM 1379 N N . GLY A 1 184 ? 11.397 42.352 85.100 1.00 30.73 184 GLY A N 1
ATOM 1380 C CA . GLY A 1 184 ? 10.426 43.289 84.567 1.00 28.85 184 GLY A CA 1
ATOM 1381 C C . GLY A 1 184 ? 11.163 44.565 84.222 1.00 26.81 184 GLY A C 1
ATOM 1382 O O . GLY A 1 184 ? 12.370 44.647 84.427 1.00 28.38 184 GLY A O 1
ATOM 1383 N N . ILE A 1 185 ? 10.448 45.560 83.710 1.00 24.45 185 ILE A N 1
ATOM 1384 C CA . ILE A 1 185 ? 11.079 46.790 83.254 1.00 24.58 185 ILE A CA 1
ATOM 1385 C C . ILE A 1 185 ? 10.854 47.930 84.248 1.00 24.06 185 ILE A C 1
ATOM 1386 O O . ILE A 1 185 ? 9.718 48.174 84.641 1.00 23.53 185 ILE A O 1
ATOM 1391 N N . CYS A 1 186 ? 11.921 48.608 84.664 1.00 22.54 186 CYS A N 1
ATOM 1392 C CA . CYS A 1 186 ? 11.758 49.793 85.505 1.00 21.97 186 CYS A CA 1
ATOM 1393 C C . CYS A 1 186 ? 11.419 50.982 84.628 1.00 25.32 186 CYS A C 1
ATOM 1394 O O . CYS A 1 186 ? 12.219 51.385 83.788 1.00 22.59 186 CYS A O 1
ATOM 1397 N N . LEU A 1 187 ? 10.228 51.542 84.830 1.00 24.74 187 LEU A N 1
ATOM 1398 C CA . LEU A 1 187 ? 9.756 52.666 84.027 1.00 23.14 187 LEU A CA 1
ATOM 1399 C C . LEU A 1 187 ? 10.007 54.020 84.695 1.00 23.86 187 LEU A C 1
ATOM 1400 O O . LEU A 1 187 ? 10.091 55.057 84.033 1.00 27.03 187 LEU A O 1
ATOM 1405 N N . GLU A 1 188 ? 10.117 54.007 86.014 1.00 21.06 188 GLU A N 1
ATOM 1406 C CA . GLU A 1 188 ? 10.141 55.244 86.773 1.00 22.72 188 GLU A CA 1
ATOM 1407 C C . GLU A 1 188 ? 10.658 54.935 88.164 1.00 20.14 188 GLU A C 1
ATOM 1408 O O . GLU A 1 188 ? 10.490 53.816 88.658 1.00 23.14 188 GLU A O 1
ATOM 1414 N N . ALA A 1 189 ? 11.304 55.912 88.790 1.00 19.63 189 ALA A N 1
ATOM 1415 C CA . ALA A 1 189 ? 11.778 55.754 90.159 1.00 22.06 189 ALA A CA 1
ATOM 1416 C C . ALA A 1 189 ? 11.506 57.018 90.957 1.00 22.49 189 ALA A C 1
ATOM 1417 O O . ALA A 1 189 ? 11.520 58.121 90.413 1.00 20.04 189 ALA A O 1
ATOM 1419 N N . VAL A 1 190 ? 11.255 56.850 92.247 1.00 21.20 190 VAL A N 1
ATOM 1420 C CA . VAL A 1 190 ? 11.229 57.976 93.173 1.00 19.23 190 VAL A CA 1
ATOM 1421 C C . VAL A 1 190 ? 12.453 57.883 94.081 1.00 22.45 190 VAL A C 1
ATOM 1422 O O . VAL A 1 190 ? 12.671 56.859 94.741 1.00 19.58 190 VAL A O 1
ATOM 1426 N N . LEU A 1 191 ? 13.224 58.969 94.135 1.00 19.12 191 LEU A N 1
ATOM 1427 C CA . LEU A 1 191 ? 14.476 59.005 94.870 1.00 22.46 191 LEU A CA 1
ATOM 1428 C C . LEU A 1 191 ? 14.363 60.028 95.986 1.00 26.60 191 LEU A C 1
ATOM 1429 O O . LEU A 1 191 ? 13.693 61.060 95.831 1.00 24.79 191 LEU A O 1
ATOM 1434 N N . GLN A 1 192 ? 14.998 59.744 97.120 1.00 24.03 192 GLN A N 1
ATOM 1435 C CA . GLN A 1 192 ? 14.975 60.687 98.234 1.00 22.96 192 GLN A CA 1
ATOM 1436 C C . GLN A 1 192 ? 16.345 61.270 98.499 1.00 27.42 192 GLN A C 1
ATOM 1437 O O . GLN A 1 192 ? 17.291 60.532 98.755 1.00 26.13 192 GLN A O 1
ATOM 1443 N N . LEU A 1 193 ? 16.452 62.592 98.440 1.00 22.93 193 LEU A N 1
ATOM 1444 C CA . LEU A 1 193 ? 17.734 63.251 98.643 1.00 25.01 193 LEU A CA 1
ATOM 1445 C C . LEU A 1 193 ? 17.709 64.012 99.962 1.00 29.28 193 LEU A C 1
ATOM 1446 O O . LEU A 1 193 ? 16.724 63.972 100.695 1.00 25.50 193 LEU A O 1
ATOM 1451 N N . GLU A 1 194 ? 18.800 64.697 100.265 1.00 29.25 194 GLU A N 1
ATOM 1452 C CA . GLU A 1 194 ? 18.874 65.502 101.470 1.00 30.72 194 GLU A CA 1
ATOM 1453 C C . GLU A 1 194 ? 19.324 66.919 101.135 1.00 33.15 194 GLU A C 1
ATOM 1454 O O . GLU A 1 194 ? 20.366 67.120 100.505 1.00 34.87 194 GLU A O 1
ATOM 1460 N N . GLN A 1 195 ? 18.527 67.903 101.533 1.00 32.55 195 GLN A N 1
ATOM 1461 C CA . GLN A 1 195 ? 18.878 69.288 101.263 1.00 36.14 195 GLN A CA 1
ATOM 1462 C C . GLN A 1 195 ? 20.100 69.686 102.099 1.00 33.25 195 GLN A C 1
ATOM 1463 O O . GLN A 1 195 ? 20.092 69.566 103.318 1.00 38.59 195 GLN A O 1
ATOM 1469 N N . LYS A 1 196 ? 21.156 70.128 101.432 1.00 34.99 196 LYS A N 1
ATOM 1470 C CA . LYS A 1 196 ? 22.356 70.616 102.113 1.00 40.77 196 LYS A CA 1
ATOM 1471 C C . LYS A 1 196 ? 22.885 71.860 101.409 1.00 42.08 196 LYS A C 1
ATOM 1472 O O . LYS A 1 196 ? 22.304 72.310 100.416 1.00 41.97 196 LYS A O 1
ATOM 1478 N N . GLU A 1 197 ? 23.994 72.400 101.918 1.00 46.33 197 GLU A N 1
ATOM 1479 C CA . GLU A 1 197 ? 24.673 73.538 101.292 1.00 50.30 197 GLU A CA 1
ATOM 1480 C C . GLU A 1 197 ? 25.113 73.218 99.869 1.00 47.43 197 GLU A C 1
ATOM 1481 O O . GLU A 1 197 ? 25.898 72.294 99.649 1.00 49.17 197 GLU A O 1
ATOM 1487 N N . ARG A 1 198 ? 24.620 74.002 98.915 1.00 46.05 198 ARG A N 1
ATOM 1488 C CA . ARG A 1 198 ? 24.806 73.731 97.488 1.00 44.84 198 ARG A CA 1
ATOM 1489 C C . ARG A 1 198 ? 26.251 73.612 97.008 1.00 49.99 198 ARG A C 1
ATOM 1490 O O . ARG A 1 198 ? 26.599 72.689 96.263 1.00 47.29 198 ARG A O 1
ATOM 1498 N N . ASP A 1 199 ? 27.084 74.570 97.395 1.00 50.28 199 ASP A N 1
ATOM 1499 C CA . ASP A 1 199 ? 28.434 74.639 96.850 1.00 52.58 199 ASP A CA 1
ATOM 1500 C C . ASP A 1 199 ? 29.256 73.391 97.169 1.00 47.10 199 ASP A C 1
ATOM 1501 O O . ASP A 1 199 ? 29.964 72.871 96.307 1.00 49.83 199 ASP A O 1
ATOM 1506 N N . ALA A 1 200 ? 29.141 72.900 98.398 1.00 46.46 200 ALA A N 1
ATOM 1507 C CA . ALA A 1 200 ? 29.862 71.701 98.802 1.00 42.37 200 ALA A CA 1
ATOM 1508 C C . ALA A 1 200 ? 29.352 70.460 98.060 1.00 47.55 200 ALA A C 1
ATOM 1509 O O . ALA A 1 200 ? 30.130 69.570 97.717 1.00 44.70 200 ALA A O 1
ATOM 1511 N N . ILE A 1 201 ? 28.047 70.400 97.808 1.00 46.10 201 ILE A N 1
ATOM 1512 C CA . ILE A 1 201 ? 27.481 69.271 97.075 1.00 44.64 201 ILE A CA 1
ATOM 1513 C C . ILE A 1 201 ? 27.945 69.297 95.626 1.00 41.72 201 ILE A C 1
ATOM 1514 O O . ILE A 1 201 ? 28.334 68.269 95.069 1.00 38.57 201 ILE A O 1
ATOM 1519 N N . VAL A 1 202 ? 27.912 70.481 95.022 1.00 43.81 202 VAL A N 1
ATOM 1520 C CA . VAL A 1 202 ? 28.381 70.638 93.652 1.00 43.83 202 VAL A CA 1
ATOM 1521 C C . VAL A 1 202 ? 29.856 70.254 93.572 1.00 44.61 202 VAL A C 1
ATOM 1522 O O . VAL A 1 202 ? 30.293 69.622 92.608 1.00 43.58 202 VAL A O 1
ATOM 1526 N N . ALA A 1 203 ? 30.607 70.603 94.611 1.00 42.06 203 ALA A N 1
ATOM 1527 C CA . ALA A 1 203 ? 32.043 7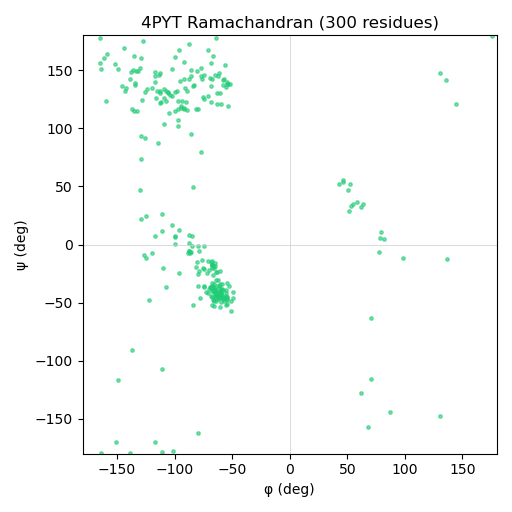0.332 94.633 1.00 47.18 203 ALA A CA 1
ATOM 1528 C C . ALA A 1 203 ? 32.335 68.837 94.648 1.00 47.32 203 ALA A C 1
ATOM 1529 O O . ALA A 1 203 ? 33.194 68.355 93.906 1.00 44.98 203 ALA A O 1
ATOM 1531 N N . GLN A 1 204 ? 31.620 68.117 95.509 1.00 40.59 204 GLN A N 1
ATOM 1532 C CA . GLN A 1 204 ? 31.737 66.667 95.601 1.00 41.04 204 GLN A CA 1
ATOM 1533 C C . GLN A 1 204 ? 31.388 66.022 94.272 1.00 39.20 204 GLN A C 1
ATOM 1534 O O . GLN A 1 204 ? 32.079 65.120 93.800 1.00 39.91 204 GLN A O 1
ATOM 1540 N N . MET A 1 205 ? 30.300 66.492 93.675 1.00 38.99 205 MET A N 1
ATOM 1541 C CA . MET A 1 205 ? 29.850 65.974 92.395 1.00 36.16 205 MET A CA 1
ATOM 1542 C C . MET A 1 205 ? 30.918 66.157 91.313 1.00 43.44 205 MET A C 1
ATOM 1543 O O . MET A 1 205 ? 31.160 65.258 90.500 1.00 37.14 205 MET A O 1
ATOM 1548 N N . GLN A 1 206 ? 31.549 67.326 91.300 1.00 41.18 206 GLN A N 1
ATOM 1549 C CA . GLN A 1 206 ? 32.570 67.616 90.295 1.00 43.83 206 GLN A CA 1
ATOM 1550 C C . GLN A 1 206 ? 33.856 66.861 90.598 1.00 38.97 206 GLN A C 1
ATOM 1551 O O . GLN A 1 206 ? 34.536 66.398 89.688 1.00 41.90 206 GLN A O 1
ATOM 1557 N N . LYS A 1 207 ? 34.172 66.733 91.882 1.00 41.56 207 LYS A N 1
ATOM 1558 C CA . LYS A 1 207 ? 35.310 65.931 92.323 1.00 43.47 207 LYS A CA 1
ATOM 1559 C C . LYS A 1 207 ? 35.210 64.498 91.795 1.00 44.55 207 LYS A C 1
ATOM 1560 O O . LYS A 1 207 ? 36.187 63.940 91.296 1.00 42.33 207 LYS A O 1
ATOM 1566 N N . ASN A 1 208 ? 34.021 63.910 91.890 1.00 43.85 208 ASN A N 1
ATOM 1567 C CA . ASN A 1 208 ? 33.796 62.568 91.362 1.00 42.06 208 ASN A CA 1
ATOM 1568 C C . ASN A 1 208 ? 33.910 62.498 89.843 1.00 37.63 208 ASN A C 1
ATOM 1569 O O . ASN A 1 208 ? 34.362 61.491 89.299 1.00 37.65 208 ASN A O 1
ATOM 1574 N N . LYS A 1 209 ? 33.507 63.560 89.151 1.00 34.53 209 LYS A N 1
ATOM 1575 C CA . LYS A 1 209 ? 33.689 63.608 87.696 1.00 37.90 209 LYS A CA 1
ATOM 1576 C C . LYS A 1 209 ? 35.170 63.695 87.320 1.00 40.26 209 LYS A C 1
ATOM 1577 O O . LYS A 1 209 ? 35.601 63.123 86.308 1.00 39.34 209 LYS A O 1
ATOM 1583 N N . ASP A 1 210 ? 35.943 64.417 88.132 1.00 42.77 210 ASP A N 1
ATOM 1584 C CA . ASP A 1 210 ? 37.380 64.558 87.890 1.00 46.91 210 ASP A CA 1
ATOM 1585 C C . ASP A 1 210 ? 38.086 63.236 88.131 1.00 47.09 210 ASP A C 1
ATOM 1586 O O . ASP A 1 210 ? 39.046 62.898 87.435 1.00 45.12 210 ASP A O 1
ATOM 1591 N N . TYR A 1 211 ? 37.608 62.505 89.134 1.00 43.70 211 TYR A N 1
ATOM 1592 C CA . TYR A 1 211 ? 38.113 61.177 89.432 1.00 44.61 211 TYR A CA 1
ATOM 1593 C C . TYR A 1 211 ? 38.031 60.272 88.208 1.00 36.48 211 TYR A C 1
ATOM 1594 O O . TYR A 1 211 ? 38.957 59.511 87.942 1.00 44.97 211 TYR A O 1
ATOM 1603 N N . ARG A 1 212 ? 36.931 60.350 87.464 1.00 36.88 212 ARG A N 1
ATOM 1604 C CA . ARG A 1 212 ? 36.772 59.532 86.262 1.00 35.73 212 ARG A CA 1
ATOM 1605 C C . ARG A 1 212 ? 37.778 59.929 85.177 1.00 44.23 212 ARG A C 1
ATOM 1606 O O . ARG A 1 212 ? 38.276 59.076 84.425 1.00 38.31 212 ARG A O 1
ATOM 1614 N N . LYS A 1 213 ? 38.047 61.228 85.084 1.00 41.89 213 LYS A N 1
ATOM 1615 C CA . LYS A 1 213 ? 38.983 61.739 84.087 1.00 45.84 213 LYS A CA 1
ATOM 1616 C C . LYS A 1 213 ? 40.412 61.283 84.386 1.00 42.96 213 LYS A C 1
ATOM 1617 O O . LYS A 1 213 ? 41.178 60.983 83.472 1.00 47.21 213 LYS A O 1
ATOM 1623 N N . GLU A 1 214 ? 40.749 61.219 85.670 1.00 38.84 214 GLU A N 1
ATOM 1624 C CA . GLU A 1 214 ? 42.091 60.864 86.111 1.00 43.16 214 GLU A CA 1
ATOM 1625 C C . GLU A 1 214 ? 42.415 59.36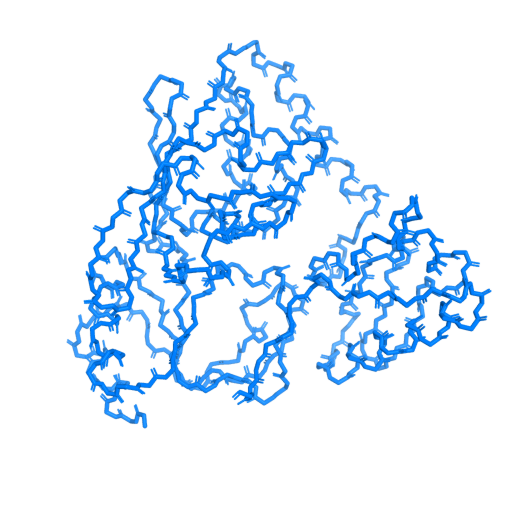7 86.093 1.00 47.59 214 GLU A C 1
ATOM 1626 O O . GLU A 1 214 ? 43.584 58.997 85.996 1.00 49.08 214 GLU A O 1
ATOM 1632 N N . THR A 1 215 ? 41.403 58.507 86.194 1.00 43.87 215 THR A N 1
ATOM 1633 C CA . THR A 1 215 ? 41.658 57.083 86.424 1.00 38.59 215 THR A CA 1
ATOM 1634 C C . THR A 1 215 ? 41.007 56.117 85.443 1.00 37.64 215 THR A C 1
ATOM 1635 O O . THR A 1 215 ? 41.284 54.916 85.477 1.00 41.42 215 THR A O 1
ATOM 1639 N N . GLN A 1 216 ? 40.128 56.616 84.582 1.00 37.27 216 GLN A N 1
ATOM 1640 C CA . GLN A 1 216 ? 39.352 55.739 83.711 1.00 36.83 216 GLN A CA 1
ATOM 1641 C C . GLN A 1 216 ? 39.323 56.271 82.290 1.00 37.19 216 GLN A C 1
ATOM 1642 O O . GLN A 1 216 ? 39.629 57.437 82.059 1.00 44.97 216 GLN A O 1
ATOM 1648 N N . PRO A 1 217 ? 38.966 55.409 81.329 1.00 37.54 217 PRO A N 1
ATOM 1649 C CA . PRO A 1 217 ? 38.956 55.807 79.919 1.00 40.39 217 PRO A CA 1
ATOM 1650 C C . PRO A 1 217 ? 38.144 57.067 79.601 1.00 52.02 217 PRO A C 1
ATOM 1651 O O . PRO A 1 217 ? 37.034 57.243 80.117 1.00 47.84 217 PRO A O 1
ATOM 1655 N N . VAL A 1 218 ? 38.705 57.921 78.743 1.00 50.62 218 VAL A N 1
ATOM 1656 C CA . VAL A 1 218 ? 38.018 59.121 78.266 1.00 50.45 218 VAL A CA 1
ATOM 1657 C C . VAL A 1 218 ? 37.933 59.096 76.742 1.00 54.82 218 VAL A C 1
ATOM 1658 O O . VAL A 1 218 ? 36.865 59.311 76.160 1.00 57.37 218 VAL A O 1
ATOM 1662 N N . SER A 1 219 ? 39.066 58.804 76.108 1.00 56.11 219 SER A N 1
ATOM 1663 C CA . SER A 1 219 ? 39.223 58.942 74.660 1.00 56.25 219 SER A CA 1
ATOM 1664 C C . SER A 1 219 ? 38.619 57.803 73.842 1.00 54.43 219 SER A C 1
ATOM 1665 O O . SER A 1 219 ? 38.313 57.972 72.660 1.00 53.94 219 SER A O 1
ATOM 1668 N N . ASN A 1 220 ? 38.457 56.643 74.467 1.00 51.21 220 ASN A N 1
ATOM 1669 C CA . ASN A 1 220 ? 37.957 55.472 73.765 1.00 46.07 220 ASN A CA 1
ATOM 1670 C C . ASN A 1 220 ? 36.622 55.005 74.334 1.00 44.32 220 ASN A C 1
ATOM 1671 O O . ASN A 1 220 ? 36.368 55.162 75.527 1.00 44.45 220 ASN A O 1
ATOM 1676 N N . PRO A 1 221 ? 35.767 54.429 73.478 1.00 38.40 221 PRO A N 1
ATOM 1677 C CA . PRO A 1 221 ? 34.529 53.783 73.919 1.00 36.36 221 PRO A CA 1
ATOM 1678 C C . PRO A 1 221 ? 34.862 52.603 74.833 1.00 38.87 221 PRO A C 1
ATOM 1679 O O . PRO A 1 221 ? 35.883 51.944 74.619 1.00 36.16 221 PRO A O 1
ATOM 1683 N N . CYS A 1 222 ? 34.025 52.349 75.837 1.00 34.25 222 CYS A N 1
ATOM 1684 C CA . CYS A 1 222 ? 34.229 51.207 76.740 1.00 29.87 222 CYS A CA 1
ATOM 1685 C C . CYS A 1 222 ? 32.928 50.850 77.421 1.00 35.49 222 CYS A C 1
ATOM 1686 O O . CYS A 1 222 ? 31.984 51.639 77.408 1.00 28.03 222 CYS A O 1
ATOM 1689 N N . ALA A 1 223 ? 32.878 49.657 78.003 1.00 33.73 223 ALA A N 1
ATOM 1690 C CA . ALA A 1 223 ? 31.752 49.270 78.846 1.00 30.07 223 ALA A CA 1
ATOM 1691 C C . ALA A 1 223 ? 32.150 49.415 80.312 1.00 35.35 223 ALA A C 1
ATOM 1692 O O . ALA A 1 223 ? 33.261 49.851 80.611 1.00 29.94 223 ALA A O 1
ATOM 1694 N N . GLY A 1 224 ? 31.254 49.049 81.232 1.00 30.71 224 GLY A N 1
ATOM 1695 C CA . GLY A 1 224 ? 31.566 49.145 82.647 1.00 27.10 224 GLY A CA 1
ATOM 1696 C C . GLY A 1 224 ? 32.705 48.223 83.034 1.00 30.10 224 GLY A C 1
ATOM 1697 O O . GLY A 1 224 ? 33.205 47.477 82.194 1.00 28.44 224 GLY A O 1
ATOM 1698 N N . SER A 1 225 ? 33.105 48.271 84.299 1.00 27.78 225 SER A N 1
ATOM 1699 C CA . SER A 1 225 ? 34.202 47.452 84.784 1.00 27.04 225 SER A CA 1
ATOM 1700 C C . SER A 1 225 ? 33.964 45.985 84.408 1.00 27.43 225 SER A C 1
ATOM 1701 O O . SER A 1 225 ? 32.836 45.472 84.476 1.00 22.46 225 SER A O 1
ATOM 1704 N N . ILE A 1 226 ? 35.023 45.314 83.966 1.00 23.31 226 ILE A N 1
ATOM 1705 C CA . ILE A 1 226 ? 34.876 43.989 83.359 1.00 22.68 226 ILE A CA 1
ATOM 1706 C C . ILE A 1 226 ? 34.664 42.864 84.381 1.00 22.43 226 ILE A C 1
ATOM 1707 O O . ILE A 1 226 ? 33.808 41.993 84.207 1.00 21.53 226 ILE A O 1
ATOM 1712 N N . PHE A 1 227 ? 35.470 42.884 85.433 1.00 22.16 227 PHE A N 1
ATOM 1713 C CA . PHE A 1 227 ? 35.474 41.808 86.403 1.00 24.40 227 PHE A CA 1
ATOM 1714 C C . PHE A 1 227 ? 34.968 42.264 87.753 1.00 19.89 227 PHE A C 1
ATOM 1715 O O . PHE A 1 227 ? 35.188 43.408 88.140 1.00 21.11 227 PHE A O 1
ATOM 1723 N N . ARG A 1 228 ? 34.283 41.361 88.457 1.00 20.46 228 ARG A N 1
ATOM 1724 C CA . ARG A 1 228 ? 34.013 41.571 89.876 1.00 21.56 228 ARG A CA 1
ATOM 1725 C C . ARG A 1 228 ? 35.341 41.549 90.592 1.00 22.69 228 ARG A C 1
ATOM 1726 O O . ARG A 1 228 ? 36.232 40.809 90.197 1.00 24.72 228 ARG A O 1
ATOM 1734 N N . ASN A 1 229 ? 35.488 42.341 91.643 1.00 21.42 229 ASN A N 1
ATOM 1735 C CA . ASN A 1 229 ? 36.715 42.265 92.430 1.00 23.95 229 ASN A CA 1
ATOM 1736 C C . ASN A 1 229 ? 36.726 41.012 93.276 1.00 25.56 229 ASN A C 1
ATOM 1737 O O . ASN A 1 229 ? 35.785 40.765 94.025 1.00 25.11 229 ASN A O 1
ATOM 1742 N N . PRO A 1 230 ? 37.781 40.193 93.143 1.00 25.49 230 PRO A N 1
ATOM 1743 C CA . PRO A 1 230 ? 37.919 39.020 94.008 1.00 27.37 230 PRO A CA 1
ATOM 1744 C C . PRO A 1 230 ? 38.409 39.483 95.375 1.00 27.45 230 PRO A C 1
ATOM 1745 O O . PRO A 1 230 ? 39.596 39.400 95.654 1.00 25.59 230 PRO A O 1
ATOM 1749 N N . LEU A 1 231 ? 37.503 39.997 96.208 1.00 24.11 231 LEU A N 1
ATOM 1750 C CA . LEU A 1 231 ? 37.900 40.675 97.448 1.00 21.91 231 LEU A CA 1
ATOM 1751 C C . LEU A 1 231 ? 38.751 39.774 98.344 1.00 24.17 231 LEU A C 1
ATOM 1752 O O . LEU A 1 231 ? 38.490 38.587 98.453 1.00 22.72 231 LEU A O 1
ATOM 1757 N N . PRO A 1 232 ? 39.756 40.346 99.011 1.00 24.52 232 PRO A N 1
ATOM 1758 C CA . PRO A 1 232 ? 40.041 41.775 99.080 1.00 23.49 232 PRO A CA 1
ATOM 1759 C C . PRO A 1 232 ? 40.917 42.318 97.956 1.00 26.25 232 PRO A C 1
ATOM 1760 O O . PRO A 1 232 ? 41.338 43.471 98.029 1.00 27.74 232 PRO A O 1
ATOM 1764 N N . ASP A 1 233 ? 41.205 41.509 96.946 1.00 24.53 233 ASP A N 1
ATOM 1765 C CA . ASP A 1 233 ? 41.950 41.996 95.788 1.00 28.16 233 ASP A CA 1
ATOM 1766 C C . ASP A 1 233 ? 41.043 42.808 94.878 1.00 29.87 233 ASP A C 1
ATOM 1767 O O . ASP A 1 233 ? 39.832 42.585 94.833 1.00 27.05 233 ASP A O 1
ATOM 1772 N N . HIS A 1 234 ? 41.637 43.747 94.153 1.00 32.71 234 HIS A N 1
ATOM 1773 C CA . HIS A 1 234 ? 40.909 44.490 93.132 1.00 29.35 234 HIS A CA 1
ATOM 1774 C C . HIS A 1 234 ? 41.345 44.000 91.769 1.00 33.50 234 HIS A C 1
ATOM 1775 O O . HIS A 1 234 ? 42.544 43.882 91.509 1.00 28.66 234 HIS A O 1
ATOM 1782 N N . ALA A 1 235 ? 40.368 43.697 90.919 1.00 26.58 235 ALA A N 1
ATOM 1783 C CA . ALA A 1 235 ? 40.619 43.145 89.590 1.00 30.01 235 ALA A CA 1
ATOM 1784 C C . ALA A 1 235 ? 41.563 44.030 88.789 1.00 32.49 235 ALA A C 1
ATOM 1785 O O . ALA A 1 235 ? 42.475 43.532 88.140 1.00 36.76 235 ALA A O 1
ATOM 1787 N N . GLY A 1 236 ? 41.313 45.334 88.815 1.00 27.93 236 GLY A N 1
ATOM 1788 C CA . GLY A 1 236 ? 42.152 46.291 88.116 1.00 31.52 236 GLY A CA 1
ATOM 1789 C C . GLY A 1 236 ? 43.611 46.190 88.522 1.00 33.98 236 GLY A C 1
ATOM 1790 O O . GLY A 1 236 ? 44.505 46.163 87.667 1.00 33.31 236 GLY A O 1
ATOM 1791 N N . ARG A 1 237 ? 43.866 46.124 89.824 1.00 30.60 237 ARG A N 1
ATOM 1792 C CA . ARG A 1 237 ? 45.246 46.052 90.298 1.00 33.45 237 ARG A CA 1
ATOM 1793 C C . ARG A 1 237 ? 45.916 44.724 89.940 1.00 36.03 237 ARG A C 1
ATOM 1794 O O . ARG A 1 237 ? 47.100 44.703 89.602 1.00 34.30 237 ARG A O 1
ATOM 1802 N N . LEU A 1 238 ? 45.164 43.627 89.992 1.00 30.22 238 LEU A N 1
ATOM 1803 C CA . LEU A 1 238 ? 45.693 42.324 89.573 1.00 33.40 238 LEU A CA 1
ATOM 1804 C C . LEU A 1 238 ? 46.127 42.360 88.113 1.00 35.33 238 LEU A C 1
ATOM 1805 O O . LEU A 1 238 ? 47.235 41.938 87.777 1.00 31.72 238 LEU A O 1
ATOM 1810 N N . VAL A 1 239 ? 45.241 42.861 87.255 1.00 28.44 239 VAL A N 1
ATOM 1811 C CA . VAL A 1 239 ? 45.529 43.019 85.834 1.00 29.60 239 VAL A CA 1
ATOM 1812 C C . VAL A 1 239 ? 46.751 43.904 85.590 1.00 34.09 239 VAL A C 1
ATOM 1813 O O . VAL A 1 239 ? 47.638 43.523 84.834 1.00 33.12 239 VAL A O 1
ATOM 1817 N N . GLU A 1 240 ? 46.821 45.048 86.266 1.00 33.15 240 GLU A N 1
ATOM 1818 C CA . GLU A 1 240 ? 47.979 45.937 86.153 1.00 33.02 240 GLU A CA 1
ATOM 1819 C C . GLU A 1 240 ? 49.254 45.252 86.638 1.00 38.65 240 GLU A C 1
ATOM 1820 O O . GLU A 1 240 ? 50.311 45.366 86.006 1.00 39.30 240 GLU A O 1
ATOM 1826 N N . GLN A 1 241 ? 49.159 44.546 87.763 1.00 30.43 241 GLN A N 1
ATOM 1827 C CA . GLN A 1 241 ? 50.327 43.882 88.347 1.00 38.90 241 GLN A CA 1
ATOM 1828 C C . GLN A 1 241 ? 50.831 42.745 87.453 1.00 41.65 241 GLN A C 1
ATOM 1829 O O . GLN A 1 241 ? 52.014 42.412 87.479 1.00 39.51 241 GLN A O 1
ATOM 1835 N N . ALA A 1 242 ? 49.938 42.174 86.646 1.00 33.42 242 ALA A N 1
ATOM 1836 C CA . ALA A 1 242 ? 50.327 41.168 85.662 1.00 36.94 242 ALA A CA 1
ATOM 1837 C C . ALA A 1 242 ? 50.820 41.809 84.364 1.00 36.44 242 ALA A C 1
ATOM 1838 O O . ALA A 1 242 ? 51.025 41.118 83.375 1.00 34.80 242 ALA A O 1
ATOM 1840 N N . GLY A 1 243 ? 50.967 43.130 84.368 1.00 38.46 243 GLY A N 1
ATOM 1841 C CA . GLY A 1 243 ? 51.425 43.876 83.206 1.00 37.52 243 GLY A CA 1
ATOM 1842 C C . GLY A 1 243 ? 50.543 43.845 81.965 1.00 45.82 243 GLY A C 1
ATOM 1843 O O . GLY A 1 243 ? 51.061 43.880 80.847 1.00 43.78 243 GLY A O 1
ATOM 1844 N N . LEU A 1 244 ? 49.221 43.806 82.135 1.00 33.96 244 LEU A N 1
ATOM 1845 C CA . LEU A 1 244 ? 48.330 43.692 80.981 1.00 33.71 244 LEU A CA 1
ATOM 1846 C C . LEU A 1 244 ? 47.697 45.005 80.509 1.00 28.67 244 LEU A C 1
ATOM 1847 O O . LEU A 1 244 ? 46.905 44.999 79.565 1.00 33.73 244 LEU A O 1
ATOM 1852 N N . LYS A 1 245 ? 48.007 46.113 81.170 1.00 33.08 245 LYS A N 1
ATOM 1853 C CA . LYS A 1 245 ? 47.489 47.399 80.703 1.00 38.83 245 LYS A CA 1
ATOM 1854 C C . LYS A 1 245 ? 47.903 47.579 79.249 1.00 40.73 245 LYS A C 1
ATOM 1855 O O . LYS A 1 245 ? 49.050 47.275 78.883 1.00 42.02 245 LYS A O 1
ATOM 1861 N N . GLY A 1 246 ? 46.976 48.035 78.416 1.00 39.30 246 GLY A N 1
ATOM 1862 C CA . GLY A 1 246 ? 47.289 48.246 77.018 1.00 43.83 246 GLY A CA 1
ATOM 1863 C C . GLY A 1 246 ? 47.319 46.966 76.217 1.00 39.92 246 GLY A C 1
ATOM 1864 O O . GLY A 1 246 ? 47.452 47.020 74.994 1.00 42.06 246 GLY A O 1
ATOM 1865 N N . HIS A 1 247 ? 47.197 45.817 76.882 1.00 36.84 247 HIS A N 1
ATOM 1866 C CA . HIS A 1 247 ? 47.257 44.561 76.139 1.00 33.80 247 HIS A CA 1
ATOM 1867 C C . HIS A 1 247 ? 46.143 44.520 75.130 1.00 35.69 247 HIS A C 1
ATOM 1868 O O . HIS A 1 247 ? 44.983 44.776 75.455 1.00 34.38 247 HIS A O 1
ATOM 1875 N N . ARG A 1 248 ? 46.501 44.196 73.896 1.00 34.37 248 ARG A N 1
ATOM 1876 C CA . ARG A 1 248 ? 45.570 44.315 72.792 1.00 35.51 248 ARG A CA 1
ATOM 1877 C C . ARG A 1 248 ? 45.272 42.987 72.145 1.00 30.30 248 ARG A C 1
ATOM 1878 O O . ARG A 1 248 ? 46.153 42.149 71.978 1.00 39.31 248 ARG A O 1
ATOM 1886 N N . ILE A 1 249 ? 44.009 42.791 71.800 1.00 30.17 249 ILE A N 1
ATOM 1887 C CA . ILE A 1 249 ? 43.605 41.727 70.891 1.00 28.71 249 ILE A CA 1
ATOM 1888 C C . ILE A 1 249 ? 42.656 42.352 69.868 1.00 37.82 249 ILE A C 1
ATOM 1889 O O . ILE A 1 249 ? 41.576 42.820 70.228 1.00 36.52 249 ILE A O 1
ATOM 1894 N N . GLY A 1 250 ? 43.074 42.389 68.601 1.00 34.72 250 GLY A N 1
ATOM 1895 C CA . GLY A 1 250 ? 42.270 42.999 67.552 1.00 33.44 250 GLY A CA 1
ATOM 1896 C C . GLY A 1 250 ? 42.065 44.473 67.848 1.00 37.77 250 GLY A C 1
ATOM 1897 O O . GLY A 1 250 ? 43.029 45.222 68.119 1.00 35.01 250 GLY A O 1
ATOM 1898 N N . GLY A 1 251 ? 40.803 44.893 67.824 1.00 37.77 251 GLY A N 1
ATOM 1899 C CA . GLY A 1 251 ? 40.462 46.275 68.120 1.00 38.65 251 GLY A CA 1
ATOM 1900 C C . GLY A 1 251 ? 40.240 46.537 69.602 1.00 41.09 251 GLY A C 1
ATOM 1901 O O . GLY A 1 251 ? 40.058 47.687 70.013 1.00 38.49 251 GLY A O 1
ATOM 1902 N N . ALA A 1 252 ? 40.265 45.467 70.400 1.00 39.18 252 ALA A N 1
ATOM 1903 C CA . ALA A 1 252 ? 40.077 45.562 71.845 1.00 33.65 252 ALA A CA 1
ATOM 1904 C C . ALA A 1 252 ? 41.399 45.620 72.599 1.00 37.25 252 ALA A C 1
ATOM 1905 O O . ALA A 1 252 ? 42.358 44.946 72.231 1.00 40.93 252 ALA A O 1
ATOM 1907 N N . LYS A 1 253 ? 41.453 46.437 73.646 1.00 33.67 253 LYS A N 1
ATOM 1908 C CA . LYS A 1 253 ? 42.606 46.461 74.542 1.00 35.99 253 LYS A CA 1
ATOM 1909 C C . LYS A 1 253 ? 42.230 46.826 75.971 1.00 35.54 253 LYS A C 1
ATOM 1910 O O . LYS A 1 253 ? 41.260 47.538 76.215 1.00 36.79 253 LYS A O 1
ATOM 1916 N N . VAL A 1 254 ? 43.000 46.316 76.918 1.00 32.57 254 VAL A N 1
ATOM 1917 C CA . VAL A 1 254 ? 42.910 46.790 78.283 1.00 33.89 254 VAL A CA 1
ATOM 1918 C C . VAL A 1 254 ? 43.327 48.254 78.278 1.00 39.53 254 VAL A C 1
ATOM 1919 O O . VAL A 1 254 ? 44.353 48.607 77.704 1.00 34.99 254 VAL A O 1
ATOM 1923 N N . SER A 1 255 ? 42.522 49.110 78.901 1.00 37.89 255 SER A N 1
ATOM 1924 C CA . SER A 1 255 ? 42.795 50.542 78.905 1.00 38.24 255 SER A CA 1
ATOM 1925 C C . SER A 1 255 ? 44.181 50.790 79.474 1.00 37.74 255 SER A C 1
ATOM 1926 O O . SER A 1 255 ? 44.683 49.992 80.259 1.00 38.82 255 SER A O 1
ATOM 1929 N N . GLU A 1 256 ? 44.799 51.899 79.085 1.00 36.50 256 GLU A N 1
ATOM 1930 C CA . GLU A 1 256 ? 46.169 52.168 79.494 1.00 40.51 256 GLU A CA 1
ATOM 1931 C C . GLU A 1 256 ? 46.264 52.606 80.947 1.00 39.19 256 GLU A C 1
ATOM 1932 O O . GLU A 1 256 ? 47.327 52.523 81.556 1.00 43.27 256 GLU A O 1
ATOM 1938 N N . MET A 1 257 ? 45.155 53.077 81.509 1.00 37.24 257 MET A N 1
ATOM 1939 C CA . MET A 1 257 ? 45.187 53.614 82.869 1.00 41.30 257 MET A CA 1
ATOM 1940 C C . MET A 1 257 ? 44.473 52.741 83.902 1.00 37.40 257 MET A C 1
ATOM 1941 O O . MET A 1 257 ? 44.720 52.883 85.100 1.00 39.93 257 MET A O 1
ATOM 1946 N N . HIS A 1 258 ? 43.586 51.860 83.447 1.00 36.08 258 HIS A N 1
ATOM 1947 C CA . HIS A 1 258 ? 42.796 51.055 84.375 1.00 35.21 258 HIS A CA 1
ATOM 1948 C C . HIS A 1 258 ? 42.707 49.607 83.932 1.00 26.99 258 HIS A C 1
ATOM 1949 O O . HIS A 1 258 ? 42.135 49.296 82.894 1.00 30.32 258 HIS A O 1
ATOM 1956 N N . GLY A 1 259 ? 43.261 48.716 84.744 1.00 32.10 259 GLY A N 1
ATOM 1957 C CA . GLY A 1 259 ? 43.273 47.305 84.407 1.00 31.38 259 GLY A CA 1
ATOM 1958 C C . GLY A 1 259 ? 41.911 46.641 84.345 1.00 32.28 259 GLY A C 1
ATOM 1959 O O . GLY A 1 259 ? 41.801 45.551 83.793 1.00 26.61 259 GLY A O 1
ATOM 1960 N N . ASN A 1 260 ? 40.873 47.277 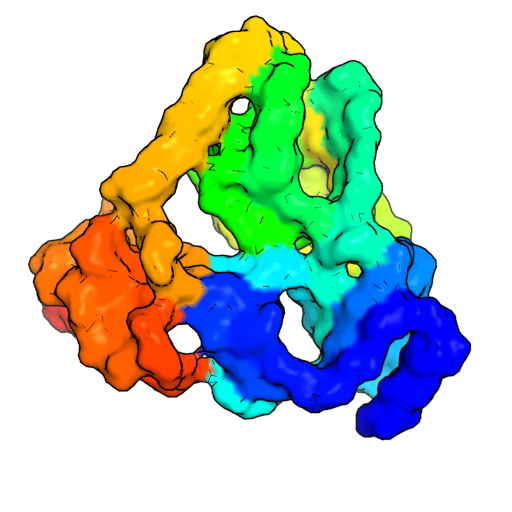84.899 1.00 28.28 260 ASN A N 1
ATOM 1961 C CA . ASN A 1 260 ? 39.542 46.654 84.885 1.00 30.51 260 ASN A CA 1
ATOM 1962 C C . ASN A 1 260 ? 38.575 47.209 83.841 1.00 30.96 260 ASN A C 1
ATOM 1963 O O . ASN A 1 260 ? 37.361 46.976 83.906 1.00 27.04 260 ASN A O 1
ATOM 1968 N N . PHE A 1 261 ? 39.118 47.924 82.862 1.00 28.81 261 PHE A N 1
ATOM 1969 C CA . PHE A 1 261 ? 38.315 48.404 81.747 1.00 29.64 261 PHE A CA 1
ATOM 1970 C C . PHE A 1 261 ? 38.930 47.964 80.434 1.00 31.85 261 PHE A C 1
ATOM 1971 O O . PHE A 1 261 ? 40.139 48.106 80.221 1.00 31.93 261 PHE A O 1
ATOM 1979 N N . ILE A 1 262 ? 38.110 47.402 79.562 1.00 27.56 262 ILE A N 1
ATOM 1980 C CA . ILE A 1 262 ? 38.565 47.122 78.217 1.00 29.29 262 ILE A CA 1
ATOM 1981 C C . ILE A 1 262 ? 37.994 48.210 77.330 1.00 38.81 262 ILE A C 1
ATOM 1982 O O . ILE A 1 262 ? 36.790 48.480 77.367 1.00 34.95 262 ILE A O 1
ATOM 1987 N N . VAL A 1 263 ? 38.851 48.867 76.554 1.00 31.98 263 VAL A N 1
ATOM 1988 C CA . VAL A 1 263 ? 38.356 49.910 75.648 1.00 32.35 263 VAL A CA 1
ATOM 1989 C C . VAL A 1 263 ? 38.289 49.389 74.227 1.00 36.03 263 VAL A C 1
ATOM 1990 O O . VAL A 1 263 ? 39.044 48.487 73.839 1.00 34.27 263 VAL A O 1
ATOM 1994 N N . ASN A 1 264 ? 37.358 49.934 73.456 1.00 37.31 264 ASN A N 1
ATOM 1995 C CA . ASN A 1 264 ? 37.326 49.679 72.028 1.00 35.92 264 ASN A CA 1
ATOM 1996 C C . ASN A 1 264 ? 38.269 50.692 71.382 1.00 41.35 264 ASN A C 1
ATOM 1997 O O . ASN A 1 264 ? 37.883 51.841 71.133 1.00 34.45 264 ASN A O 1
ATOM 2002 N N . ALA A 1 265 ? 39.513 50.274 71.145 1.00 41.34 265 ALA A N 1
ATOM 2003 C CA . ALA A 1 265 ? 40.519 51.158 70.549 1.00 44.46 265 ALA A CA 1
ATOM 2004 C C . ALA A 1 265 ? 40.126 51.578 69.134 1.00 43.06 265 ALA A C 1
ATOM 2005 O O . ALA A 1 265 ? 40.578 52.613 68.634 1.00 44.14 265 ALA A O 1
ATOM 2007 N N . GLY A 1 266 ? 39.285 50.764 68.501 1.00 43.83 266 GLY A N 1
ATOM 2008 C CA . GLY A 1 266 ? 38.752 51.052 67.183 1.00 41.40 266 GLY A CA 1
ATOM 2009 C C . GLY A 1 266 ? 38.587 49.790 66.363 1.00 40.40 266 GLY A C 1
ATOM 2010 O O . GLY A 1 266 ? 39.558 49.076 66.127 1.00 46.65 266 GLY A O 1
ATOM 2011 N N . GLY A 1 267 ? 37.361 49.510 65.937 1.00 39.71 267 GLY A N 1
ATOM 2012 C CA . GLY A 1 267 ? 37.079 48.363 65.095 1.00 34.17 267 GLY A CA 1
ATOM 2013 C C . GLY A 1 267 ? 36.931 47.033 65.826 1.00 42.66 267 GLY A C 1
ATOM 2014 O O . GLY A 1 267 ? 36.777 45.987 65.191 1.00 41.58 267 GLY A O 1
ATOM 2015 N N . ALA A 1 268 ? 36.975 47.068 67.158 1.00 42.65 268 ALA A N 1
ATOM 2016 C CA . ALA A 1 268 ? 36.834 45.857 67.978 1.00 38.51 268 ALA A CA 1
ATOM 2017 C C . ALA A 1 268 ? 35.567 45.099 67.660 1.00 37.04 268 ALA A C 1
ATOM 2018 O O . ALA A 1 268 ? 34.515 45.686 67.471 1.00 38.97 268 ALA A O 1
ATOM 2020 N N . THR A 1 269 ? 35.683 43.781 67.601 1.00 32.13 269 THR A N 1
ATOM 2021 C CA . THR A 1 269 ? 34.530 42.903 67.554 1.00 35.02 269 THR A CA 1
ATOM 2022 C C . THR A 1 269 ? 34.216 42.396 68.971 1.00 36.44 269 THR A C 1
ATOM 2023 O O . THR A 1 269 ? 35.031 42.534 69.882 1.00 36.36 269 THR A O 1
ATOM 2027 N N . ALA A 1 270 ? 33.047 41.794 69.150 1.00 37.63 270 ALA A N 1
ATOM 2028 C CA . ALA A 1 270 ? 32.737 41.145 70.419 1.00 38.25 270 ALA A CA 1
ATOM 2029 C C . ALA A 1 270 ? 33.750 40.022 70.686 1.00 37.36 270 ALA A C 1
ATOM 2030 O O . ALA A 1 270 ? 34.198 39.831 71.818 1.00 34.47 270 ALA A O 1
ATOM 2032 N N . LYS A 1 271 ? 34.090 39.276 69.638 1.00 36.55 271 LYS A N 1
ATOM 2033 C CA . LYS A 1 271 ? 35.070 38.184 69.739 1.00 32.80 271 LYS A CA 1
ATOM 2034 C C . LYS A 1 271 ? 36.393 38.672 70.326 1.00 35.02 271 LYS A C 1
ATOM 2035 O O . LYS A 1 271 ? 36.929 38.055 71.248 1.00 35.66 271 LYS A O 1
ATOM 2041 N N . ASP A 1 272 ? 36.909 39.786 69.809 1.00 32.11 272 ASP A N 1
ATOM 2042 C CA . ASP A 1 272 ? 38.096 40.413 70.377 1.00 34.76 272 ASP A CA 1
ATOM 2043 C C . ASP A 1 272 ? 37.946 40.612 71.882 1.00 36.23 272 ASP A C 1
ATOM 2044 O O . ASP A 1 272 ? 38.852 40.305 72.659 1.00 29.91 272 ASP A O 1
ATOM 2049 N N . VAL A 1 273 ? 36.812 41.164 72.296 1.00 32.97 273 VAL A N 1
ATOM 2050 C CA . VAL A 1 273 ? 36.635 41.455 73.710 1.00 31.25 273 VAL A CA 1
ATOM 2051 C C . VAL A 1 273 ? 36.594 40.160 74.522 1.00 24.76 273 VAL A C 1
ATOM 2052 O O . VAL A 1 273 ? 37.259 40.053 75.547 1.00 30.11 273 VAL A O 1
ATOM 2056 N N . LEU A 1 274 ? 35.814 39.192 74.056 1.00 25.92 274 LEU A N 1
ATOM 2057 C CA . LEU A 1 274 ? 35.715 37.890 74.718 1.00 29.54 274 LEU A CA 1
ATOM 2058 C C . LEU A 1 274 ? 37.078 37.206 74.831 1.00 35.75 274 LEU A C 1
ATOM 2059 O O . LEU A 1 274 ? 37.427 36.670 75.882 1.00 31.70 274 LEU A O 1
ATOM 2064 N N . ASP A 1 275 ? 37.851 37.232 73.746 1.00 31.21 275 ASP A N 1
ATOM 2065 C CA . ASP A 1 275 ? 39.189 36.650 73.762 1.00 31.42 275 ASP A CA 1
ATOM 2066 C C . ASP A 1 275 ? 40.039 37.345 74.798 1.00 31.96 275 ASP A C 1
ATOM 2067 O O . ASP A 1 275 ? 40.825 36.707 75.494 1.00 32.75 275 ASP A O 1
ATOM 2072 N N . LEU A 1 276 ? 39.886 38.663 74.892 1.00 25.24 276 LEU A N 1
ATOM 2073 C CA . LEU A 1 276 ? 40.690 39.448 75.795 1.00 29.46 276 LEU A CA 1
ATOM 2074 C C . LEU A 1 276 ? 40.330 39.093 77.235 1.00 29.93 276 LEU A C 1
ATOM 2075 O O . LEU A 1 276 ? 41.216 38.901 78.078 1.00 27.61 276 LEU A O 1
ATOM 2080 N N . ILE A 1 277 ? 39.025 39.006 77.497 1.00 29.14 277 ILE A N 1
ATOM 2081 C CA . ILE A 1 277 ? 38.517 38.573 78.801 1.00 28.25 277 ILE A CA 1
ATOM 2082 C C . ILE A 1 277 ? 39.084 37.199 79.183 1.00 23.61 277 ILE A C 1
ATOM 2083 O O . ILE A 1 277 ? 39.620 37.035 80.269 1.00 26.75 277 ILE A O 1
ATOM 2088 N N . ALA A 1 278 ? 38.966 36.221 78.292 1.00 25.74 278 ALA A N 1
ATOM 2089 C CA . ALA A 1 278 ? 39.533 34.895 78.553 1.00 30.96 278 ALA A CA 1
ATOM 2090 C C . ALA A 1 278 ? 41.053 34.928 78.778 1.00 29.61 278 ALA A C 1
ATOM 2091 O O . ALA A 1 278 ? 41.577 34.218 79.642 1.00 27.49 278 ALA A O 1
ATOM 2093 N N . PHE A 1 279 ? 41.765 35.751 78.010 1.00 27.53 279 PHE A N 1
ATOM 2094 C CA . PHE A 1 279 ? 43.208 35.845 78.161 1.00 28.15 279 PHE A CA 1
ATOM 2095 C C . PHE A 1 279 ? 43.607 36.426 79.508 1.00 28.89 279 PHE A C 1
ATOM 2096 O O . PHE A 1 279 ? 44.577 35.977 80.127 1.00 28.54 279 PHE A O 1
ATOM 2104 N N . ILE A 1 280 ? 42.869 37.442 79.954 1.00 25.55 280 ILE A N 1
ATOM 2105 C CA . ILE A 1 280 ? 43.131 38.057 81.246 1.00 24.00 280 ILE A CA 1
ATOM 2106 C C . ILE A 1 280 ? 42.856 37.024 82.356 1.00 24.54 280 ILE A C 1
ATOM 2107 O O . ILE A 1 280 ? 43.635 36.893 83.306 1.00 26.50 280 ILE A O 1
ATOM 2112 N N . GLN A 1 281 ? 41.756 36.293 82.214 1.00 22.34 281 GLN A N 1
ATOM 2113 C CA . GLN A 1 281 ? 41.382 35.273 83.204 1.00 26.87 281 GLN A CA 1
ATOM 2114 C C . GLN A 1 281 ? 42.457 34.199 83.353 1.00 28.94 281 GLN A C 1
ATOM 2115 O O . GLN A 1 281 ? 42.830 33.816 84.468 1.00 27.59 281 GLN A O 1
ATOM 2121 N N . LYS A 1 282 ? 42.958 33.728 82.218 1.00 28.48 282 LYS A N 1
ATOM 2122 C CA . LYS A 1 282 ? 43.995 32.697 82.194 1.00 26.27 282 LYS A CA 1
ATOM 2123 C C . LYS A 1 282 ? 45.238 33.221 82.887 1.00 30.56 282 LYS A C 1
ATOM 2124 O O . LYS A 1 282 ? 45.840 32.548 83.728 1.00 29.28 282 LYS A O 1
ATOM 2130 N N . THR A 1 283 ? 45.601 34.448 82.547 1.00 24.81 283 THR A N 1
ATOM 2131 C CA . THR A 1 283 ? 46.806 35.057 83.062 1.00 26.31 283 THR A CA 1
ATOM 2132 C C . THR A 1 283 ? 46.751 35.203 84.572 1.00 29.65 283 THR A C 1
ATOM 2133 O O . THR A 1 283 ? 47.726 34.904 85.264 1.00 25.56 283 THR A O 1
ATOM 2137 N N . ILE A 1 284 ? 45.606 35.646 85.090 1.00 28.20 284 ILE A N 1
ATOM 2138 C CA . ILE A 1 284 ? 45.462 35.849 86.527 1.00 25.30 284 ILE A CA 1
ATOM 2139 C C . ILE A 1 284 ? 45.328 34.515 87.268 1.00 25.56 284 ILE A C 1
ATOM 2140 O O . ILE A 1 284 ? 45.826 34.373 88.385 1.00 31.36 284 ILE A O 1
ATOM 2145 N N . LYS A 1 285 ? 44.659 33.549 86.648 1.00 24.44 285 LYS A N 1
ATOM 2146 C CA . LYS A 1 285 ? 44.573 32.216 87.239 1.00 26.58 285 LYS A CA 1
ATOM 2147 C C . LYS A 1 285 ? 45.981 31.596 87.343 1.00 32.28 285 LYS A C 1
ATOM 2148 O O . LYS A 1 285 ? 46.329 30.998 88.358 1.00 31.20 285 LYS A O 1
ATOM 2154 N N . GLU A 1 286 ? 46.796 31.752 86.305 1.00 27.65 286 GLU A N 1
ATOM 2155 C CA . GLU A 1 286 ? 48.155 31.206 86.345 1.00 29.57 286 GLU A CA 1
ATOM 2156 C C . GLU A 1 286 ? 49.023 31.894 87.389 1.00 31.63 286 GLU A C 1
ATOM 2157 O O . GLU A 1 286 ? 49.667 31.238 88.203 1.00 32.60 286 GLU A O 1
ATOM 2163 N N . LYS A 1 287 ? 49.014 33.218 87.387 1.00 28.93 287 LYS A N 1
ATOM 2164 C CA . LYS A 1 287 ? 49.887 33.988 88.269 1.00 30.15 287 LYS A CA 1
ATOM 2165 C C . LYS A 1 287 ? 49.450 33.936 89.742 1.00 34.26 287 LYS A C 1
ATOM 2166 O O . LYS A 1 287 ? 50.287 33.791 90.643 1.00 29.57 287 LYS A O 1
ATOM 2172 N N . TYR A 1 288 ? 48.139 34.025 89.979 1.00 30.14 288 TYR A N 1
ATOM 2173 C CA . TYR A 1 288 ? 47.618 34.242 91.330 1.00 31.73 288 TYR A CA 1
ATOM 2174 C C . TYR A 1 288 ? 46.706 33.139 91.815 1.00 29.68 288 TYR A C 1
ATOM 2175 O O . TYR A 1 288 ? 46.301 33.135 92.981 1.00 34.72 288 TYR A O 1
ATOM 2184 N N . ASP A 1 289 ? 46.376 32.213 90.923 1.00 27.79 289 ASP A N 1
ATOM 2185 C CA . ASP A 1 289 ? 45.445 31.119 91.233 1.00 29.98 289 ASP A CA 1
ATOM 2186 C C . ASP A 1 289 ? 44.053 31.648 91.584 1.00 32.50 289 ASP A C 1
ATOM 2187 O O . ASP A 1 289 ? 43.323 31.060 92.388 1.00 35.33 289 ASP A O 1
ATOM 2192 N N . ILE A 1 290 ? 43.683 32.758 90.960 1.00 30.84 290 ILE A N 1
ATOM 2193 C CA . ILE A 1 290 ? 42.375 33.363 91.187 1.00 28.86 290 ILE A CA 1
ATOM 2194 C C . ILE A 1 290 ? 41.545 33.255 89.937 1.00 32.68 290 ILE A C 1
ATOM 2195 O O . ILE A 1 290 ? 42.017 33.577 88.844 1.00 28.85 290 ILE A O 1
ATOM 2200 N N . ASP A 1 291 ? 40.307 32.803 90.095 1.00 25.09 291 ASP A N 1
ATOM 2201 C CA . ASP A 1 291 ? 39.375 32.727 88.987 1.00 32.34 291 ASP A CA 1
ATOM 2202 C C . ASP A 1 291 ? 38.500 33.970 89.038 1.00 36.20 291 ASP A C 1
ATOM 2203 O O . ASP A 1 291 ? 37.645 34.090 89.911 1.00 36.97 291 ASP A O 1
ATOM 2208 N N . MET A 1 292 ? 38.718 34.901 88.117 1.00 29.81 292 MET A N 1
ATOM 2209 C CA . MET A 1 292 ? 37.915 36.124 88.103 1.00 27.65 292 MET A CA 1
ATOM 2210 C C . MET A 1 292 ? 36.629 35.952 87.297 1.00 26.73 292 MET A C 1
ATOM 2211 O O . MET A 1 292 ? 36.607 35.273 86.279 1.00 29.91 292 MET A O 1
ATOM 2216 N N . HIS A 1 293 ? 35.551 36.559 87.781 1.00 23.96 293 HIS A N 1
ATOM 2217 C CA . HIS A 1 293 ? 34.238 36.439 87.169 1.00 26.39 293 HIS A CA 1
ATOM 2218 C C . HIS A 1 293 ? 33.825 37.785 86.584 1.00 20.96 293 HIS A C 1
ATOM 2219 O O . HIS A 1 293 ? 34.209 38.820 87.106 1.00 19.91 293 HIS A O 1
ATOM 2226 N N . THR A 1 294 ? 33.066 37.756 85.497 1.00 23.99 294 THR A N 1
ATOM 2227 C CA . THR A 1 294 ? 32.684 38.996 84.832 1.00 27.87 294 THR A CA 1
ATOM 2228 C C . THR A 1 294 ? 31.556 39.736 85.558 1.00 29.38 294 THR A C 1
ATOM 2229 O O . THR A 1 294 ? 30.659 39.111 86.137 1.00 23.93 294 THR A O 1
ATOM 2233 N N . GLU A 1 295 ? 31.628 41.066 85.525 1.00 23.84 295 GLU A N 1
ATOM 2234 C CA . GLU A 1 295 ? 30.557 41.936 86.006 1.00 25.90 295 GLU A CA 1
ATOM 2235 C C . GLU A 1 295 ? 29.888 42.551 84.787 1.00 29.74 295 GLU A C 1
ATOM 2236 O O . GLU A 1 295 ? 28.673 42.723 84.752 1.00 24.66 295 GLU A O 1
ATOM 2242 N N . VAL A 1 296 ? 30.684 42.857 83.765 1.00 23.99 296 VAL A N 1
ATOM 2243 C CA . VAL A 1 296 ? 30.118 43.307 82.494 1.00 24.51 296 VAL A CA 1
ATOM 2244 C C . VAL A 1 296 ? 29.164 42.231 81.977 1.00 27.80 296 VAL A C 1
ATOM 2245 O O . VAL A 1 296 ? 29.397 41.030 82.149 1.00 26.89 296 VAL A O 1
ATOM 2249 N N . GLU A 1 297 ? 28.050 42.644 81.387 1.00 23.67 297 GLU A N 1
ATOM 2250 C CA . GLU A 1 297 ? 27.056 41.662 80.995 1.00 23.02 297 GLU A CA 1
ATOM 2251 C C . GLU A 1 297 ? 27.182 41.290 79.534 1.00 30.29 297 GLU A C 1
ATOM 2252 O O . GLU A 1 297 ? 27.113 42.151 78.662 1.00 27.71 297 GLU A O 1
ATOM 2258 N N . ILE A 1 298 ? 27.356 40.003 79.268 1.00 27.50 298 ILE A N 1
ATOM 2259 C CA . ILE A 1 298 ? 27.429 39.518 77.893 1.00 32.15 298 ILE A CA 1
ATOM 2260 C C . ILE A 1 298 ? 26.070 39.054 77.380 1.00 29.36 298 ILE A C 1
ATOM 2261 O O . ILE A 1 298 ? 25.426 38.188 77.977 1.00 35.52 298 ILE A O 1
ATOM 2266 N N . VAL A 1 299 ? 25.631 39.645 76.271 1.00 31.10 299 VAL A N 1
ATOM 2267 C CA . VAL A 1 299 ? 24.287 39.407 75.761 1.00 31.52 299 VAL A CA 1
ATOM 2268 C C . VAL A 1 299 ? 24.322 39.132 74.258 1.00 36.74 299 VAL A C 1
ATOM 2269 O O . VAL A 1 299 ? 25.191 39.642 73.549 1.00 38.64 299 VAL A O 1
ATOM 2273 N N . GLY A 1 300 ? 23.385 38.323 73.776 1.00 39.40 300 GLY A N 1
ATOM 2274 C CA . GLY A 1 300 ? 23.218 38.129 72.347 1.00 47.40 300 GLY A CA 1
ATOM 2275 C C . GLY A 1 300 ? 23.148 36.669 71.940 1.00 54.27 300 GLY A C 1
ATOM 2276 O O . GLY A 1 300 ? 23.774 35.817 72.581 1.00 54.02 300 GLY A O 1
ATOM 2277 N N . GLU A 1 301 ? 22.376 36.399 70.882 1.00 60.67 301 GLU A N 1
ATOM 2278 C CA . GLU A 1 301 ? 22.226 35.064 70.276 1.00 63.55 301 GLU A CA 1
ATOM 2279 C C . GLU A 1 301 ? 21.443 34.044 71.119 1.00 75.35 301 GLU A C 1
ATOM 2280 O O . GLU A 1 301 ? 20.370 33.581 70.712 1.00 76.95 301 GLU A O 1
ATOM 2286 N N . LYS A 1 302 ? 21.985 33.713 72.290 1.00 69.40 302 LYS A N 1
ATOM 2287 C CA . LYS A 1 302 ? 21.498 32.600 73.103 1.00 66.15 302 LYS A CA 1
ATOM 2288 C C . LYS A 1 302 ? 20.092 32.840 73.648 1.00 70.71 302 LYS A C 1
ATOM 2289 O O . LYS A 1 302 ? 19.190 32.026 73.447 1.00 76.55 302 LYS A O 1
#

Secondary structure (DSSP, 8-state):
-HHHHHHHHHTT-EEEEEEEEGGGGSTT----EEEEEEEESSHHHHHHHHHHHHHHT--EEEESS-TTEEE-TT-EEEEEEE-SGGG--EEEETTEEEEETTSBHHHHHHHHHHTTEES-GGGTT--SBHHHHHHHT-EETTEEGGGTEEEEEEE-TTS-EEEEETTTTT-BTTB-GGGTTS--EEEEEEEE-EE--HHHHHHHHHHHHHHHHHHS-SSS-B-S-SB---TTS-HHHHHHHTT-TT-EETTEEE-SS-TT-EEE-SS--HHHHHHHHHHHHHHHHHHH-----B-SEEES--

B-factor: mean 36.04, std 10.83, range [15.65, 83.02]

Solvent-accessible surface area: 13851 Å² total; per-residue (Å²): 74,104,143,2,12,92,68,0,105,98,81,134,1,32,122,18,48,97,95,27,55,0,30,95,20,8,33,2,133,4,12,9,50,0,29,0,0,0,27,1,119,49,42,86,2,0,104,35,0,1,77,5,0,94,104,70,62,31,127,57,76,34,9,14,109,5,23,31,16,1,0,20,59,114,0,14,94,5,0,0,0,47,9,12,86,24,0,62,72,66,134,60,120,58,78,70,0,43,0,0,0,11,16,37,4,44,144,3,0,24,29,1,0,99,129,0,4,15,20,2,17,10,1,2,14,27,61,9,3,3,9,31,6,0,69,33,1,10,10,21,88,89,33,29,6,28,184,15,6,44,74,0,15,0,0,23,80,82,24,78,69,77,94,0,61,52,151,83,0,81,35,66,148,61,39,0,6,6,63,80,147,80,79,11,4,7,0,25,0,16,1,100,8,98,100,106,144,110,107,64,13,15,54,70,1,91,134,4,52,81,97,40,113,133,43,23,24,96,107,55,40,25,3,21,32,3,4,130,52,32,140,126,58,68,0,4,131,6,0,55,120,27,60,13,88,17,59,130,46,50,9,0,28,0,2,100,85,38,3,8,16,2,5,10,35,50,73,11,59,1,123,22,2,56,46,0,7,56,70,1,55,123,28,0,78,124,139,71,110,37,86,6,99,45,34,6,51,73,10,12,60,204